Protein AF-M7STU0-F1 (afdb_monomer_lite)

pLDDT: mean 75.71, std 13.94, range [37.59, 94.44]

Foldseek 3Di:
DVVVVVVVVVVVVLCCVLVVLLLCLQPDDLVCSVVVVVVVVVVVVVCVVCVCVVQVVCVVPHNNCVNVVVVVVVVVVVVVVVVVDDRPDPDDDPDPVVCVPPVVVVLDPVVLVVLQVLLLVLLLVLLQCDLPVDDCPDPSSVVSPVSSVVSVVVSVVVQVVCAPSHLDHPVLPADPVCLSQVPPSVCNSSSVSVVVCCVVSVVVVLVSNLLSLLLNQLCVQLCVQANPADSVCDSVVDPVCLPVRDDDSSSVSSVVSNVVSVVSSVVVVVVVVVVVVVVVVVSDDDDSVVSVVVVVVVVVVVVVVVVCVVVVVVVVVVVPPPDPPDDDD

Sequence (329 aa):
MLTVGRAVAGLGSSGLMNGSLTIWTVSVPPARLPSLQGMLVSIGQLGVACGPLLGGALTQYTTWRWCFYLNLPVGAIVAGLLVLTRIPEGTEKAGCHALFSSETVRKLDLFGLAIFVPAAIMFFLALEFGGSRYEWGSAAVVALLCAAGAAFTAFLAWEHRKGDDAMIPFSLLRPFIAIQTLTPRLRIPSALAILIFTQYFGAALFVTVAQSIFNNSMRRTLLQYAPGLDAEEIITGGAASVRSLATGKQLDGVLAAYAVSVDRVMYLAAALGAASFCFGWGLGWTDIRKVHRQNALEVEEENKVLEQKPAMDDLASGSGSTSNVERVG

Secondary structure (DSSP, 8-state):
-HHHHHHHHHHHHHHHHHHHHHHHHHHS-TTTHHHHHHHHHHHHHHHHHHHHHHHHHHHHHS-TTHHHHTHHHHHHHHHHHHHHS----SSPPPPHHHHSSHHHHHHS-HHHHHHHHHHHHHHHHHHHHBTTTB-TTSHHHHHHHHHHHHHHHHHHHHHHHHGGGSSS-GGG-S-HHHHHHHS-TTTHHHHHHHHHHHHHHHHHHHHHHHHHHHHHHHHHHHHHHSTTS-HHHHHHHHHHHHHHH--THHHHHHHHHHHHHHHHHHHHHHHHHHHHHHHHHHT----HHHHHHHHHHHHHHHHHHHHHHHHHHHHHHHTTSSS------

Radius of gyration: 27.72 Å; chains: 1; bounding box: 81×47×94 Å

InterPro domains:
  IPR011701 Major facilitator superfamily [PF07690] (1-218)
  IPR036259 MFS transporter superfamily [G3DSA:1.20.1250.20] (1-279)
  IPR036259 MFS transporter superfamily [SSF103473] (1-292)

Structure (mmCIF, N/CA/C/O backbone):
data_AF-M7STU0-F1
#
_entry.id   AF-M7STU0-F1
#
loop_
_atom_site.group_PDB
_atom_site.id
_atom_site.type_symbol
_atom_site.label_atom_id
_atom_site.label_alt_id
_atom_site.label_comp_id
_atom_site.label_asym_id
_atom_site.label_entity_id
_atom_site.label_seq_id
_atom_site.pdbx_PDB_ins_code
_atom_site.Cartn_x
_atom_site.Cartn_y
_atom_site.Cartn_z
_atom_site.occupancy
_atom_site.B_iso_or_equiv
_atom_site.auth_seq_id
_atom_site.auth_comp_id
_atom_site.auth_asym_id
_atom_site.auth_atom_id
_atom_site.pdbx_PDB_model_num
ATOM 1 N N . MET A 1 1 ? 0.493 20.317 7.405 1.00 59.38 1 MET A N 1
ATOM 2 C CA . MET A 1 1 ? 1.935 20.099 7.123 1.00 59.38 1 MET A CA 1
ATOM 3 C C . MET A 1 1 ? 2.312 18.622 6.974 1.00 59.38 1 MET A C 1
ATOM 5 O O . MET A 1 1 ? 2.971 18.303 5.996 1.00 59.38 1 MET A O 1
ATOM 9 N N . LEU A 1 2 ? 1.877 17.715 7.862 1.00 74.25 2 LEU A N 1
ATOM 10 C CA . LEU A 1 2 ? 2.219 16.280 7.796 1.00 74.25 2 LEU A CA 1
ATOM 11 C C . LEU A 1 2 ? 1.863 15.617 6.447 1.00 74.25 2 LEU A C 1
ATOM 13 O O . LEU A 1 2 ? 2.682 14.902 5.883 1.00 74.25 2 LEU A O 1
ATOM 17 N N . THR A 1 3 ? 0.679 15.900 5.897 1.00 77.69 3 THR A N 1
ATOM 18 C CA . THR A 1 3 ? 0.202 15.317 4.628 1.00 77.69 3 THR A CA 1
ATOM 19 C C . THR A 1 3 ? 1.066 15.717 3.434 1.00 77.69 3 THR A C 1
ATOM 21 O O . THR A 1 3 ? 1.442 14.867 2.636 1.00 77.69 3 THR A O 1
ATOM 24 N N . VAL A 1 4 ? 1.450 16.995 3.355 1.00 79.12 4 VAL A N 1
ATOM 25 C CA . VAL A 1 4 ? 2.358 17.502 2.311 1.00 79.12 4 VAL A CA 1
ATOM 26 C C . VAL A 1 4 ? 3.727 16.834 2.437 1.00 79.12 4 VAL A C 1
ATOM 28 O O . VAL A 1 4 ? 4.274 16.366 1.445 1.00 79.12 4 VAL A O 1
ATOM 31 N N . GLY A 1 5 ? 4.244 16.696 3.662 1.00 79.12 5 GLY A N 1
ATOM 32 C CA . GLY A 1 5 ? 5.486 15.965 3.916 1.00 79.12 5 GLY A CA 1
ATOM 33 C C . GLY A 1 5 ? 5.422 14.498 3.474 1.00 79.12 5 GLY A C 1
ATOM 34 O O . GLY A 1 5 ? 6.372 14.007 2.871 1.00 79.12 5 GLY A O 1
ATOM 35 N N . ARG A 1 6 ? 4.295 13.806 3.699 1.00 77.75 6 ARG A N 1
ATOM 36 C CA . ARG A 1 6 ? 4.097 12.425 3.218 1.00 77.75 6 ARG A CA 1
ATOM 37 C C . ARG A 1 6 ? 3.997 12.340 1.699 1.00 77.75 6 ARG A C 1
ATOM 39 O O . ARG A 1 6 ? 4.527 11.391 1.133 1.00 77.75 6 ARG A O 1
ATOM 46 N N . ALA A 1 7 ? 3.375 13.322 1.050 1.00 79.50 7 ALA A N 1
ATOM 47 C CA . ALA A 1 7 ? 3.316 13.382 -0.407 1.00 79.50 7 ALA A CA 1
ATOM 48 C C . ALA A 1 7 ? 4.723 13.531 -1.013 1.00 79.50 7 ALA A C 1
ATOM 50 O O . ALA A 1 7 ? 5.095 12.769 -1.904 1.00 79.50 7 ALA A O 1
ATOM 51 N N . VAL A 1 8 ? 5.539 14.442 -0.471 1.00 82.81 8 VAL A N 1
ATOM 52 C CA . VAL A 1 8 ? 6.933 14.643 -0.908 1.00 82.81 8 VAL A CA 1
ATOM 53 C C . VAL A 1 8 ? 7.792 13.407 -0.628 1.00 82.81 8 VAL A C 1
ATOM 55 O O . VAL A 1 8 ? 8.538 12.967 -1.501 1.00 82.81 8 VAL A O 1
ATOM 58 N N . ALA A 1 9 ? 7.665 12.807 0.559 1.00 79.56 9 ALA A N 1
ATOM 59 C CA . ALA A 1 9 ? 8.396 11.590 0.909 1.00 79.56 9 ALA A CA 1
ATOM 60 C C . ALA A 1 9 ? 8.006 10.400 0.016 1.00 79.56 9 ALA A C 1
ATOM 62 O O . ALA A 1 9 ? 8.879 9.643 -0.403 1.00 79.56 9 ALA A O 1
ATOM 63 N N . GLY A 1 10 ? 6.718 10.255 -0.313 1.00 80.50 10 GLY A N 1
ATOM 64 C CA . GLY A 1 10 ? 6.225 9.227 -1.231 1.00 80.50 10 GLY A CA 1
ATOM 65 C C . GLY A 1 10 ? 6.783 9.398 -2.644 1.00 80.50 10 GLY A C 1
ATOM 66 O O . GLY A 1 10 ? 7.314 8.442 -3.211 1.00 80.50 10 GLY A O 1
ATOM 67 N N . LEU A 1 11 ? 6.757 10.627 -3.174 1.00 81.69 11 LEU A N 1
ATOM 68 C CA . LEU A 1 11 ? 7.379 10.961 -4.459 1.00 81.69 11 LEU A CA 1
ATOM 69 C C . LEU A 1 11 ? 8.875 10.613 -4.465 1.00 81.69 11 LEU A C 1
ATOM 71 O O . LEU A 1 11 ? 9.325 9.873 -5.341 1.00 81.69 11 LEU A O 1
ATOM 75 N N . GLY A 1 12 ? 9.630 11.060 -3.456 1.00 81.19 12 GLY A N 1
ATOM 76 C CA . GLY A 1 12 ? 11.062 10.767 -3.343 1.00 81.19 12 GLY A CA 1
ATOM 77 C C . GLY A 1 12 ? 11.369 9.270 -3.222 1.00 81.19 12 GLY A C 1
ATOM 78 O O . GLY A 1 12 ? 12.258 8.762 -3.905 1.00 81.19 12 GLY A O 1
ATOM 79 N N . SER A 1 13 ? 10.598 8.542 -2.411 1.00 80.00 13 SER A N 1
ATOM 80 C CA . SER A 1 13 ? 10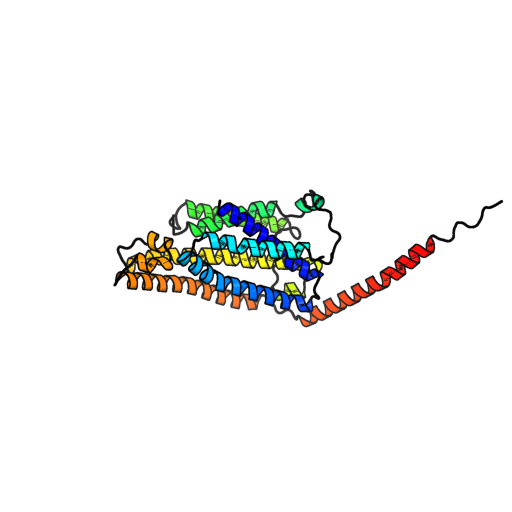.760 7.095 -2.225 1.00 80.00 13 SER A CA 1
ATOM 81 C C . SER A 1 13 ? 10.505 6.316 -3.520 1.00 80.00 13 SER A C 1
ATOM 83 O O . SER A 1 13 ? 11.290 5.430 -3.859 1.00 80.00 13 SER A O 1
ATOM 85 N N . SER A 1 14 ? 9.474 6.689 -4.287 1.00 78.88 14 SER A N 1
ATOM 86 C CA . SER A 1 14 ? 9.165 6.046 -5.571 1.00 78.88 14 SER A CA 1
ATOM 87 C C . SER A 1 14 ? 10.276 6.237 -6.615 1.00 78.88 14 SER A C 1
ATOM 89 O O . SER A 1 14 ? 10.613 5.296 -7.337 1.00 78.88 14 SER A O 1
ATOM 91 N N . GLY A 1 15 ? 10.892 7.425 -6.654 1.00 77.62 15 GLY A N 1
ATOM 92 C CA . GLY A 1 15 ? 12.003 7.734 -7.554 1.00 77.62 15 GLY A CA 1
ATOM 93 C C . GLY A 1 15 ? 13.283 6.987 -7.183 1.00 77.62 15 GLY A C 1
ATOM 94 O O . GLY A 1 15 ? 13.928 6.410 -8.055 1.00 77.62 15 GLY A O 1
ATOM 95 N N . LEU A 1 16 ? 13.621 6.929 -5.890 1.00 81.31 16 LEU A N 1
ATOM 96 C CA . LEU A 1 16 ? 14.795 6.191 -5.409 1.00 81.31 16 LEU A CA 1
ATOM 97 C C . LEU A 1 16 ? 14.677 4.687 -5.667 1.00 81.31 16 LEU A C 1
ATOM 99 O O . LEU A 1 16 ? 15.656 4.058 -6.057 1.00 81.31 16 LEU A O 1
ATOM 103 N N . MET A 1 17 ? 13.486 4.118 -5.477 1.00 76.81 17 MET A N 1
ATOM 104 C CA . MET A 1 17 ? 13.265 2.681 -5.626 1.00 76.81 17 MET A CA 1
ATOM 105 C C . MET A 1 17 ? 13.250 2.229 -7.092 1.00 76.81 17 MET A C 1
ATOM 107 O O . MET A 1 17 ? 13.847 1.209 -7.421 1.00 76.81 17 MET A O 1
ATOM 111 N N . ASN A 1 18 ? 12.635 2.998 -7.997 1.00 74.94 18 ASN A N 1
ATOM 112 C CA . ASN A 1 18 ? 12.709 2.699 -9.433 1.00 74.94 18 ASN A CA 1
ATOM 113 C C . ASN A 1 18 ? 14.091 3.035 -10.021 1.00 74.94 18 ASN A C 1
ATOM 115 O O . ASN A 1 18 ? 14.616 2.309 -10.870 1.00 74.94 18 ASN A O 1
ATOM 119 N N . GLY A 1 19 ? 14.706 4.123 -9.549 1.00 75.69 19 GLY A N 1
ATOM 120 C CA . GLY A 1 19 ? 16.042 4.540 -9.961 1.00 75.69 19 GLY A CA 1
ATOM 121 C C . GLY A 1 19 ? 17.113 3.522 -9.577 1.00 75.69 19 GLY A C 1
ATOM 122 O O . GLY A 1 19 ? 17.945 3.179 -10.414 1.00 75.69 19 GLY A O 1
ATOM 123 N N . SER A 1 20 ? 17.064 2.972 -8.358 1.00 77.56 20 SER A N 1
ATOM 124 C CA . SER A 1 20 ? 18.020 1.951 -7.909 1.00 77.56 20 SER A CA 1
ATOM 125 C C . SER A 1 20 ? 17.953 0.681 -8.759 1.00 77.56 20 SER A C 1
ATOM 127 O O . SER A 1 20 ? 18.993 0.159 -9.160 1.00 77.56 20 SER A O 1
ATOM 129 N N . LEU A 1 21 ? 16.748 0.234 -9.122 1.00 73.19 21 LEU A N 1
ATOM 130 C CA . LEU A 1 21 ? 16.560 -0.910 -10.017 1.00 73.19 21 LEU A CA 1
ATOM 131 C C . LEU A 1 21 ? 17.122 -0.646 -11.411 1.00 73.19 21 LEU A C 1
ATOM 133 O O . LEU A 1 21 ? 17.811 -1.501 -11.962 1.00 73.19 21 LEU A O 1
ATOM 137 N N . THR A 1 22 ? 16.887 0.547 -11.956 1.00 73.62 22 THR A N 1
ATOM 138 C CA . THR A 1 22 ? 17.438 0.937 -13.263 1.00 73.62 22 THR A CA 1
ATOM 139 C C . THR A 1 22 ? 18.967 0.905 -13.234 1.00 73.62 22 THR A C 1
ATOM 141 O O . THR A 1 22 ? 19.596 0.303 -14.105 1.00 73.62 22 THR A O 1
ATOM 144 N N . ILE A 1 23 ? 19.577 1.459 -12.183 1.00 75.88 23 ILE A N 1
ATOM 145 C CA . ILE A 1 23 ? 21.034 1.444 -11.995 1.00 75.88 23 ILE A CA 1
ATOM 146 C C . ILE A 1 23 ? 21.564 0.006 -11.942 1.00 75.88 23 ILE A C 1
ATOM 148 O O . ILE A 1 23 ? 22.576 -0.301 -12.575 1.00 75.88 23 ILE A O 1
ATOM 152 N N . TRP A 1 24 ? 20.877 -0.896 -11.240 1.00 73.88 24 TRP A N 1
ATOM 153 C CA . TRP A 1 24 ? 21.278 -2.301 -11.172 1.00 73.88 24 TRP A CA 1
ATOM 154 C C . TRP A 1 24 ? 21.198 -3.003 -12.515 1.00 73.88 24 TRP A C 1
ATOM 156 O O . TRP A 1 24 ? 22.146 -3.702 -12.862 1.00 73.88 24 TRP A O 1
ATOM 166 N N . THR A 1 25 ? 20.129 -2.787 -13.287 1.00 67.69 25 THR A N 1
ATOM 167 C CA . THR A 1 25 ? 19.971 -3.431 -14.603 1.00 67.69 25 THR A CA 1
ATOM 168 C C . THR A 1 25 ? 21.099 -3.094 -15.580 1.00 67.69 25 THR A C 1
ATOM 170 O O . THR A 1 25 ? 21.405 -3.907 -16.446 1.00 67.69 25 THR A O 1
ATOM 173 N N . VAL A 1 26 ? 21.742 -1.934 -15.410 1.00 72.06 26 VAL A N 1
ATOM 174 C CA . VAL A 1 26 ? 22.887 -1.495 -16.223 1.00 72.06 26 VAL A CA 1
ATOM 175 C C . VAL A 1 26 ? 24.226 -1.918 -15.606 1.00 72.06 26 VAL A C 1
ATOM 177 O O . VAL A 1 26 ? 25.169 -2.221 -16.330 1.00 72.06 26 VAL A O 1
ATOM 180 N N . SER A 1 27 ? 24.325 -1.962 -14.274 1.00 71.00 27 SER A N 1
ATOM 181 C CA . SER A 1 27 ? 25.604 -2.164 -13.570 1.00 71.00 27 SER A CA 1
ATOM 182 C C . SER A 1 27 ? 25.907 -3.624 -13.216 1.00 71.00 27 SER A C 1
ATOM 184 O O . SER A 1 27 ? 27.053 -3.954 -12.910 1.00 71.00 27 SER A O 1
ATOM 186 N N . VAL A 1 28 ? 24.900 -4.503 -13.187 1.00 72.00 28 VAL A N 1
ATOM 187 C CA . VAL A 1 28 ? 25.026 -5.878 -12.681 1.00 72.00 28 VAL A CA 1
ATOM 188 C C . VAL A 1 28 ? 24.629 -6.889 -13.763 1.00 72.00 28 VAL A C 1
ATOM 190 O O . VAL A 1 28 ? 23.586 -6.724 -14.395 1.00 72.00 28 VAL A O 1
ATOM 193 N N . PRO A 1 29 ? 25.397 -7.985 -13.952 1.00 68.25 29 PRO A N 1
ATOM 194 C CA . PRO A 1 29 ? 25.022 -9.056 -14.870 1.00 68.25 29 PRO A CA 1
ATOM 195 C C . PRO A 1 29 ? 23.622 -9.617 -14.561 1.00 68.25 29 PRO A C 1
ATOM 197 O O . PRO A 1 29 ? 23.315 -9.866 -13.388 1.00 68.25 29 PRO A O 1
ATOM 200 N N . PRO A 1 30 ? 22.794 -9.914 -15.581 1.00 62.97 30 PRO A N 1
ATOM 201 C CA . PRO A 1 30 ? 21.392 -10.297 -15.396 1.00 62.97 30 PRO A CA 1
ATOM 202 C C . PRO A 1 30 ? 21.194 -11.538 -14.515 1.00 62.97 30 PRO A C 1
ATOM 204 O O . PRO A 1 30 ? 20.206 -11.628 -13.795 1.00 62.97 30 PRO A O 1
ATOM 207 N N . ALA A 1 31 ? 22.172 -12.447 -14.470 1.00 69.38 31 ALA A N 1
ATOM 208 C CA . ALA A 1 31 ? 22.142 -13.623 -13.600 1.00 69.38 31 ALA A CA 1
ATOM 209 C C . ALA A 1 31 ? 22.163 -13.296 -12.090 1.00 69.38 31 ALA A C 1
ATOM 211 O O . ALA A 1 31 ? 21.730 -14.114 -11.281 1.00 69.38 31 ALA A O 1
ATOM 212 N N . ARG A 1 32 ? 22.670 -12.120 -11.686 1.00 72.56 32 ARG A N 1
ATOM 213 C CA . ARG A 1 32 ? 22.755 -11.702 -10.272 1.00 72.56 32 ARG A CA 1
ATOM 214 C C . ARG A 1 32 ? 21.656 -10.721 -9.857 1.00 72.56 32 ARG A C 1
ATOM 216 O O . ARG A 1 32 ? 21.459 -10.536 -8.656 1.00 72.56 32 ARG A O 1
ATOM 223 N N . LEU A 1 33 ? 20.918 -10.143 -10.812 1.00 71.19 33 LEU A N 1
ATOM 224 C CA . LEU A 1 33 ? 19.819 -9.208 -10.536 1.00 71.19 33 LEU A CA 1
ATOM 225 C C . LEU A 1 33 ? 18.748 -9.796 -9.598 1.00 71.19 33 LEU A C 1
ATOM 227 O O . LEU A 1 33 ? 18.410 -9.118 -8.626 1.00 71.19 33 LEU A O 1
ATOM 231 N N . PRO A 1 34 ? 18.271 -11.047 -9.780 1.00 71.12 34 PRO A N 1
ATOM 232 C CA . PRO A 1 34 ? 17.257 -11.614 -8.889 1.00 71.12 34 PRO A CA 1
ATOM 233 C C . PRO A 1 34 ? 17.759 -11.788 -7.450 1.00 71.12 34 PRO A C 1
ATOM 235 O O . PRO A 1 34 ? 17.005 -11.588 -6.502 1.00 71.12 34 PRO A O 1
ATOM 238 N N . SER A 1 35 ? 19.045 -12.115 -7.274 1.00 75.62 35 SER A N 1
ATOM 239 C CA . SER A 1 35 ? 19.659 -12.290 -5.951 1.00 75.62 35 SER A CA 1
ATOM 240 C C . SER A 1 35 ? 19.775 -10.960 -5.198 1.00 75.62 35 SER A C 1
ATOM 242 O O . SER A 1 35 ? 19.361 -10.861 -4.042 1.00 75.62 35 SER A O 1
ATOM 244 N N . LEU A 1 36 ? 20.246 -9.902 -5.870 1.00 76.19 36 LEU A N 1
ATOM 245 C CA . LEU A 1 36 ? 20.320 -8.560 -5.278 1.00 76.19 36 LEU A CA 1
ATOM 246 C C . LEU A 1 36 ? 18.934 -7.993 -4.965 1.00 76.19 36 LEU A C 1
ATOM 248 O O . LEU A 1 36 ? 18.727 -7.412 -3.899 1.00 76.19 36 LEU A O 1
ATOM 252 N N . GLN A 1 37 ? 17.967 -8.208 -5.857 1.00 75.19 37 GLN A N 1
ATOM 253 C CA . GLN A 1 37 ? 16.584 -7.816 -5.616 1.00 75.19 37 GLN A CA 1
ATOM 254 C C . GLN A 1 37 ? 15.985 -8.574 -4.422 1.00 75.19 37 GLN A C 1
ATOM 256 O O . GLN A 1 37 ? 15.361 -7.953 -3.564 1.00 75.19 37 GLN A O 1
ATOM 261 N N . GLY A 1 38 ? 16.219 -9.885 -4.314 1.00 77.44 38 GLY A N 1
ATOM 262 C CA . GLY A 1 38 ? 15.777 -10.689 -3.171 1.00 77.44 38 GLY A CA 1
ATOM 263 C C . GLY A 1 38 ? 16.378 -10.215 -1.844 1.00 77.44 38 GLY A C 1
ATOM 264 O O . GLY A 1 38 ? 15.665 -10.096 -0.844 1.00 77.44 38 GLY A O 1
ATOM 265 N N . MET A 1 39 ? 17.666 -9.865 -1.840 1.00 82.88 39 MET A N 1
ATOM 266 C CA . MET A 1 39 ? 18.341 -9.305 -0.666 1.00 82.88 39 MET A CA 1
ATOM 267 C C . MET A 1 39 ? 17.739 -7.954 -0.251 1.00 82.88 39 MET A C 1
ATOM 269 O O . MET A 1 39 ? 17.460 -7.744 0.929 1.00 82.88 39 MET A O 1
ATOM 273 N N . LEU A 1 40 ? 17.474 -7.062 -1.208 1.00 78.88 40 LEU A N 1
ATOM 274 C CA . LEU A 1 40 ? 16.850 -5.763 -0.939 1.00 78.88 40 LEU A CA 1
ATOM 275 C C . LEU A 1 40 ? 15.450 -5.907 -0.352 1.00 78.88 40 LEU A C 1
ATOM 277 O O . LEU A 1 40 ? 15.141 -5.274 0.656 1.00 78.88 40 LEU A O 1
ATOM 281 N N . VAL A 1 41 ? 14.617 -6.750 -0.968 1.00 81.56 41 VAL A N 1
ATOM 282 C CA . VAL A 1 41 ? 13.262 -7.015 -0.477 1.00 81.56 41 VAL A CA 1
ATOM 283 C C . VAL A 1 41 ? 13.330 -7.572 0.943 1.00 81.56 41 VAL A C 1
ATOM 285 O O . VAL A 1 41 ? 12.600 -7.102 1.807 1.00 81.56 41 VAL A O 1
ATOM 288 N N . SER A 1 42 ? 14.261 -8.485 1.232 1.00 84.50 42 SER A N 1
ATOM 289 C CA . SER A 1 42 ? 14.433 -9.055 2.576 1.00 84.50 42 SER A CA 1
ATOM 290 C C . SER A 1 42 ? 14.778 -7.993 3.627 1.00 84.50 42 SER A C 1
ATOM 292 O O . SER A 1 42 ? 14.157 -7.950 4.690 1.00 84.50 42 SER A O 1
ATOM 294 N N . ILE A 1 43 ? 15.718 -7.092 3.321 1.00 86.38 43 ILE A N 1
ATOM 295 C CA . ILE A 1 43 ? 16.074 -5.968 4.205 1.00 86.38 43 ILE A CA 1
ATOM 296 C C . ILE A 1 43 ? 14.877 -5.023 4.383 1.00 86.38 43 ILE A C 1
ATOM 298 O O . ILE A 1 43 ? 14.584 -4.595 5.500 1.00 86.38 43 ILE A O 1
ATOM 302 N N . GLY A 1 44 ? 14.147 -4.736 3.302 1.00 83.44 44 GLY A N 1
ATOM 303 C CA . GLY A 1 44 ? 12.931 -3.926 3.344 1.00 83.44 44 GLY A CA 1
ATOM 304 C C . GLY A 1 44 ? 11.860 -4.523 4.261 1.00 83.44 44 GLY A C 1
ATOM 305 O O . GLY A 1 44 ? 11.297 -3.811 5.093 1.00 83.44 44 GLY A O 1
ATOM 306 N N . GLN A 1 45 ? 11.634 -5.837 4.185 1.00 84.12 45 GLN A N 1
ATOM 307 C CA . GLN A 1 45 ? 10.657 -6.537 5.025 1.00 84.12 45 GLN A CA 1
ATOM 308 C C . GLN A 1 45 ? 11.062 -6.567 6.504 1.00 84.12 45 GLN A C 1
ATOM 310 O O . GLN A 1 45 ? 10.196 -6.430 7.369 1.00 84.12 45 GLN A O 1
ATOM 315 N N . LEU A 1 46 ? 12.361 -6.666 6.814 1.00 87.00 46 LEU A N 1
ATOM 316 C CA . LEU A 1 46 ? 12.850 -6.475 8.185 1.00 87.00 46 LEU A CA 1
ATOM 317 C C . LEU A 1 46 ? 12.535 -5.064 8.692 1.00 87.00 46 LEU A C 1
ATOM 319 O O . LEU A 1 46 ? 12.087 -4.904 9.824 1.00 87.00 46 LEU A O 1
ATOM 323 N N . GLY A 1 47 ? 12.694 -4.047 7.841 1.00 84.56 47 GLY A N 1
ATOM 324 C CA . GLY A 1 47 ? 12.288 -2.676 8.154 1.00 84.56 47 GLY A CA 1
ATOM 325 C C . GLY A 1 47 ? 10.794 -2.559 8.474 1.00 84.56 47 GLY A C 1
ATOM 326 O O . GLY A 1 47 ? 10.429 -1.920 9.460 1.00 84.56 47 GLY A O 1
ATOM 327 N N . VAL A 1 48 ? 9.931 -3.223 7.696 1.00 85.06 48 VAL A N 1
ATOM 328 C CA . VAL A 1 48 ? 8.477 -3.266 7.945 1.00 85.06 48 VAL A CA 1
ATOM 329 C C . VAL A 1 48 ? 8.151 -3.945 9.280 1.00 85.06 48 VAL A C 1
ATOM 331 O O . VAL A 1 48 ? 7.286 -3.457 10.003 1.00 85.06 48 VAL A O 1
ATOM 334 N N . ALA A 1 49 ? 8.855 -5.019 9.646 1.00 85.62 49 ALA A N 1
ATOM 335 C CA . ALA A 1 49 ? 8.659 -5.707 10.925 1.00 85.62 49 ALA A CA 1
ATOM 336 C C . ALA A 1 49 ? 9.158 -4.881 12.128 1.00 85.62 49 ALA A C 1
ATOM 338 O O . ALA A 1 49 ? 8.488 -4.803 13.158 1.00 85.62 49 ALA A O 1
ATOM 339 N N . CYS A 1 50 ? 10.314 -4.227 11.995 1.00 86.81 50 CYS A N 1
ATOM 340 C CA . CYS A 1 50 ? 10.908 -3.402 13.051 1.00 86.81 50 CYS A CA 1
ATOM 341 C C . CYS A 1 50 ? 10.219 -2.036 13.210 1.00 86.8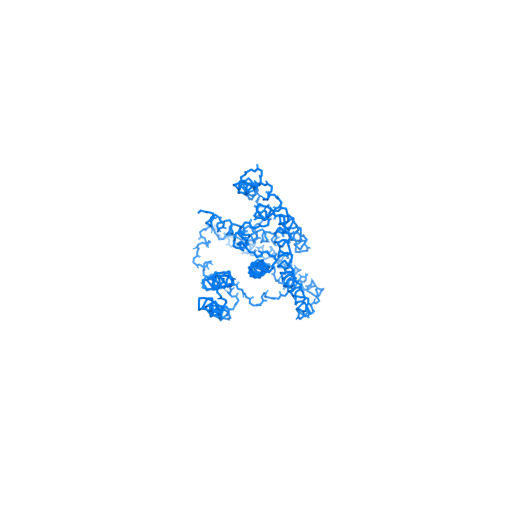1 50 CYS A C 1
ATOM 343 O O . CYS A 1 50 ? 10.276 -1.440 14.287 1.00 86.81 50 CYS A O 1
ATOM 345 N N . GLY A 1 51 ? 9.567 -1.532 12.158 1.00 84.75 51 GLY A N 1
ATOM 346 C CA . GLY A 1 51 ? 8.950 -0.206 12.114 1.00 84.75 51 GLY A CA 1
ATOM 347 C C . GLY A 1 51 ? 7.935 0.050 13.236 1.00 84.75 51 GLY A C 1
ATOM 348 O O . GLY A 1 51 ? 8.103 1.026 13.968 1.00 84.75 51 GLY A O 1
ATOM 349 N N . PRO A 1 52 ? 6.917 -0.811 13.432 1.00 85.38 52 PRO A N 1
ATOM 350 C CA . PRO A 1 52 ? 5.950 -0.664 14.520 1.00 85.38 52 PRO A CA 1
ATOM 351 C C . PRO A 1 52 ? 6.578 -0.742 15.915 1.00 85.38 52 PRO A C 1
ATOM 353 O O . PRO A 1 52 ? 6.150 -0.017 16.809 1.00 85.38 52 PRO A O 1
ATOM 356 N N . LEU A 1 53 ? 7.611 -1.571 16.101 1.00 85.50 53 LEU A N 1
ATOM 357 C CA . LEU A 1 53 ? 8.303 -1.718 17.387 1.00 85.50 53 LEU A CA 1
ATOM 358 C C . LEU A 1 53 ? 9.077 -0.446 17.752 1.00 85.50 53 LEU A C 1
ATOM 360 O O . LEU A 1 53 ? 8.913 0.089 18.849 1.00 85.50 53 LEU A O 1
ATOM 364 N N . LEU A 1 54 ? 9.873 0.073 16.812 1.00 85.56 54 LEU A N 1
ATOM 365 C CA . LEU A 1 54 ? 10.613 1.324 16.994 1.00 85.56 54 LEU A CA 1
ATOM 366 C C . LEU A 1 54 ? 9.666 2.522 17.120 1.00 85.56 54 LEU A C 1
ATOM 368 O O . LEU A 1 54 ? 9.862 3.368 17.989 1.00 85.56 54 LEU A O 1
ATOM 372 N N . GLY A 1 55 ? 8.615 2.578 16.298 1.00 83.12 55 GLY A N 1
ATOM 373 C CA . GLY A 1 55 ? 7.591 3.620 16.373 1.00 83.12 55 GLY A CA 1
ATOM 374 C C . GLY A 1 55 ? 6.873 3.621 17.722 1.00 83.12 55 GLY A C 1
ATOM 375 O O . GLY A 1 55 ? 6.781 4.667 18.362 1.00 83.12 55 GLY A O 1
ATOM 376 N N . GLY A 1 56 ? 6.447 2.445 18.193 1.00 81.38 56 GLY A N 1
ATOM 377 C CA . GLY A 1 56 ? 5.815 2.262 19.499 1.00 81.38 56 GLY A CA 1
ATOM 378 C C . GLY A 1 56 ? 6.711 2.740 20.639 1.00 81.38 56 GLY A C 1
ATOM 379 O O . GLY A 1 56 ? 6.307 3.619 21.402 1.00 81.38 56 GLY A O 1
ATOM 380 N N . ALA A 1 57 ? 7.959 2.266 20.686 1.00 85.12 57 ALA A N 1
ATOM 381 C CA . ALA A 1 57 ? 8.927 2.678 21.701 1.00 85.12 57 ALA A CA 1
ATOM 382 C C . ALA A 1 57 ? 9.181 4.199 21.687 1.00 85.12 57 ALA A C 1
ATOM 384 O O . ALA A 1 57 ? 9.123 4.852 22.729 1.00 85.12 57 ALA A O 1
ATOM 385 N N . LEU A 1 58 ? 9.390 4.801 20.511 1.00 85.69 58 LEU A N 1
ATOM 386 C CA . LEU A 1 58 ? 9.632 6.246 20.394 1.00 85.69 58 LEU A CA 1
ATOM 387 C C . LEU A 1 58 ? 8.420 7.087 20.819 1.00 85.69 58 LEU A C 1
ATOM 389 O O . LEU A 1 58 ? 8.592 8.160 21.402 1.00 85.69 58 LEU A O 1
ATOM 393 N N . THR A 1 59 ? 7.201 6.616 20.542 1.00 81.62 59 THR A N 1
ATOM 394 C CA . THR A 1 59 ? 5.972 7.307 20.967 1.00 81.62 59 THR A CA 1
ATOM 395 C C . THR A 1 59 ? 5.684 7.168 22.458 1.00 81.62 59 THR A C 1
ATOM 397 O O . THR A 1 59 ? 5.135 8.100 23.036 1.00 81.62 59 THR A O 1
ATOM 400 N N . GLN A 1 60 ? 6.081 6.057 23.084 1.00 79.38 60 GLN A N 1
ATOM 401 C CA . GLN A 1 60 ? 5.869 5.818 24.513 1.00 79.38 60 GLN A CA 1
ATOM 402 C C . GLN A 1 60 ? 6.898 6.533 25.397 1.00 79.38 60 GLN A C 1
ATOM 404 O O . GLN A 1 60 ? 6.529 7.061 26.442 1.00 79.38 60 GLN A O 1
ATOM 409 N N . TYR A 1 61 ? 8.173 6.566 24.990 1.00 82.31 61 TYR A N 1
ATOM 410 C CA . TYR A 1 61 ? 9.263 7.079 25.832 1.00 82.31 61 TYR A CA 1
ATOM 411 C C . TYR A 1 61 ? 9.766 8.474 25.448 1.00 82.31 61 TYR A C 1
ATOM 413 O O . TYR A 1 61 ? 10.518 9.080 26.210 1.00 82.31 61 TYR A O 1
ATOM 421 N N . THR A 1 62 ? 9.430 8.994 24.264 1.00 84.19 62 THR A N 1
ATOM 422 C CA . THR A 1 62 ? 9.970 10.282 23.797 1.00 84.19 62 THR A CA 1
ATOM 423 C C . THR A 1 62 ? 8.886 11.169 23.187 1.00 84.19 62 THR A C 1
ATOM 425 O O . THR A 1 62 ? 8.041 11.719 23.886 1.00 84.19 62 THR A O 1
ATOM 428 N N . THR A 1 63 ? 8.926 11.404 21.879 1.00 84.31 63 THR A N 1
ATOM 429 C CA . THR A 1 63 ? 7.965 12.232 21.154 1.00 84.31 63 THR A CA 1
ATOM 430 C C . THR A 1 63 ? 7.851 11.665 19.753 1.00 84.31 63 THR A C 1
ATOM 432 O O . THR A 1 63 ? 8.856 11.317 19.131 1.00 84.31 63 THR A O 1
ATOM 435 N N . TRP A 1 64 ? 6.639 11.668 19.205 1.00 80.12 64 TRP A N 1
ATOM 436 C CA . TRP A 1 64 ? 6.341 11.199 17.849 1.00 80.12 64 TRP A CA 1
ATOM 437 C C . TRP A 1 64 ? 7.221 11.831 16.747 1.00 80.12 64 TRP A C 1
ATOM 439 O O . TRP A 1 64 ? 7.419 11.235 15.692 1.00 80.12 64 TRP A O 1
ATOM 449 N N . ARG A 1 65 ? 7.801 13.019 16.983 1.00 83.69 65 ARG A N 1
ATOM 450 C CA . ARG A 1 65 ? 8.668 13.738 16.028 1.00 83.69 65 ARG A CA 1
ATOM 451 C C . ARG A 1 65 ? 9.961 12.991 15.694 1.00 83.69 65 ARG A C 1
ATOM 453 O O . ARG A 1 65 ? 10.457 13.121 14.577 1.00 83.69 65 ARG A O 1
ATOM 460 N N . TRP A 1 66 ? 10.483 12.182 16.616 1.00 84.75 66 TRP A N 1
ATOM 461 C CA . TRP A 1 66 ? 11.703 11.399 16.388 1.00 84.75 66 TRP A CA 1
ATOM 462 C C . TRP A 1 66 ? 11.549 10.349 15.286 1.00 84.75 66 TRP A C 1
ATOM 464 O O . TRP A 1 66 ? 12.531 10.032 14.618 1.00 84.75 66 TRP A O 1
ATOM 474 N N . CYS A 1 67 ? 10.316 9.917 14.998 1.00 80.06 67 CYS A N 1
ATOM 475 C CA . CYS A 1 67 ? 10.022 9.075 13.837 1.00 80.06 67 CYS A CA 1
ATOM 476 C C . CYS A 1 67 ? 10.388 9.768 12.509 1.00 80.06 67 CYS A C 1
ATOM 478 O O . CYS A 1 67 ? 10.709 9.099 11.532 1.00 80.06 67 CYS A O 1
ATOM 480 N N . PHE A 1 68 ? 10.362 11.105 12.462 1.00 80.81 68 PHE A N 1
ATOM 481 C CA . PHE A 1 68 ? 10.770 11.883 11.290 1.00 80.81 68 PHE A CA 1
ATOM 482 C C . PHE A 1 68 ? 12.255 12.229 11.316 1.00 80.81 68 PHE A C 1
ATOM 484 O O . PHE A 1 68 ? 12.919 12.136 10.284 1.00 80.81 68 PHE A O 1
ATOM 491 N N . TYR A 1 69 ? 12.787 12.593 12.484 1.00 84.62 69 TYR A N 1
ATOM 492 C CA . TYR A 1 69 ? 14.197 12.960 12.606 1.00 84.62 69 TYR A CA 1
ATOM 493 C C . TYR A 1 69 ? 15.143 11.803 12.309 1.00 84.62 69 TYR A C 1
ATOM 495 O O . TYR A 1 69 ? 16.201 12.052 11.750 1.00 84.62 69 TYR A O 1
ATOM 503 N N . LEU A 1 70 ? 14.747 10.557 12.579 1.00 84.31 70 LEU A N 1
ATOM 504 C CA . LEU A 1 70 ? 15.552 9.380 12.249 1.00 84.31 70 LEU A CA 1
ATOM 505 C C . LEU A 1 70 ? 15.751 9.191 10.732 1.00 84.31 70 LEU A C 1
ATOM 507 O O . LEU A 1 70 ? 16.791 8.697 10.307 1.00 84.31 70 LEU A O 1
ATOM 511 N N . ASN A 1 71 ? 14.804 9.649 9.905 1.00 83.62 71 ASN A N 1
ATOM 512 C CA . ASN A 1 71 ? 14.902 9.533 8.446 1.00 83.62 71 ASN A CA 1
ATOM 513 C C . ASN A 1 71 ? 15.878 10.544 7.821 1.00 83.62 71 ASN A C 1
ATOM 515 O O . ASN A 1 71 ? 16.464 10.259 6.780 1.00 83.62 71 ASN A O 1
ATOM 519 N N . LEU A 1 72 ? 16.070 11.716 8.436 1.00 86.50 72 LEU A N 1
ATOM 520 C CA . LEU A 1 72 ? 16.939 12.778 7.910 1.00 86.50 72 LEU A CA 1
ATOM 521 C C . LEU A 1 72 ? 18.425 12.384 7.795 1.00 86.50 72 LEU A C 1
ATOM 523 O O . LEU A 1 72 ? 18.975 12.561 6.709 1.00 86.50 72 LEU A O 1
ATOM 527 N N . PRO A 1 73 ? 19.098 11.846 8.834 1.00 87.62 73 PRO A N 1
ATOM 528 C CA . PRO A 1 73 ? 20.504 11.467 8.734 1.00 87.62 73 PRO A CA 1
ATOM 529 C C . PRO A 1 73 ? 20.701 10.298 7.768 1.00 87.62 73 PRO A C 1
ATOM 531 O O . PRO A 1 73 ? 21.639 10.313 6.979 1.00 87.62 73 PRO A O 1
ATOM 534 N N . VAL A 1 74 ? 19.784 9.325 7.761 1.00 84.75 74 VAL A N 1
ATOM 535 C CA . VAL A 1 74 ? 19.821 8.206 6.808 1.00 84.75 74 VAL A CA 1
ATOM 536 C C . VAL A 1 74 ? 19.686 8.724 5.374 1.00 84.75 74 VAL A C 1
ATOM 538 O O . VAL A 1 74 ? 20.487 8.366 4.513 1.00 84.75 74 VAL A O 1
ATOM 541 N N . GLY A 1 75 ? 18.731 9.625 5.125 1.00 83.19 75 GLY A N 1
ATOM 542 C CA . GLY A 1 75 ? 18.556 10.267 3.823 1.00 83.19 75 GLY A CA 1
ATOM 543 C C . GLY A 1 75 ? 19.778 11.080 3.391 1.00 83.19 75 GLY A C 1
ATOM 544 O O . GLY A 1 75 ? 20.183 10.997 2.234 1.00 83.19 75 GLY A O 1
ATOM 545 N N . ALA A 1 76 ? 20.408 11.808 4.317 1.00 86.25 76 ALA A N 1
ATOM 546 C CA . ALA A 1 76 ? 21.624 12.572 4.048 1.00 86.25 76 ALA A CA 1
ATOM 547 C C . ALA A 1 76 ? 22.817 11.668 3.695 1.00 86.25 76 ALA A C 1
ATOM 549 O O . ALA A 1 76 ? 23.554 11.978 2.761 1.00 86.25 76 ALA A O 1
ATOM 550 N N . ILE A 1 77 ? 22.980 10.531 4.382 1.00 87.25 77 ILE A N 1
ATOM 551 C CA . ILE A 1 77 ? 24.021 9.539 4.068 1.00 87.25 77 ILE A CA 1
ATOM 552 C C . ILE A 1 77 ? 23.799 8.957 2.670 1.00 87.25 77 ILE A C 1
ATOM 554 O O . ILE A 1 77 ? 24.732 8.919 1.872 1.00 87.25 77 ILE A O 1
ATOM 558 N N . VAL A 1 78 ? 22.569 8.546 2.342 1.00 83.50 78 VAL A N 1
ATOM 559 C CA . VAL A 1 78 ? 22.241 8.002 1.012 1.00 83.50 78 VAL A CA 1
ATOM 560 C C . VAL A 1 78 ? 22.479 9.044 -0.082 1.00 83.50 78 VAL A C 1
ATOM 562 O O . VAL A 1 78 ? 23.085 8.727 -1.104 1.00 83.50 78 VAL A O 1
ATOM 565 N N . ALA A 1 79 ? 22.061 10.293 0.140 1.00 83.19 79 ALA A N 1
ATOM 566 C CA . ALA A 1 79 ? 22.320 11.389 -0.789 1.00 83.19 79 ALA A CA 1
ATOM 567 C C . ALA A 1 79 ? 23.828 11.630 -0.975 1.00 83.19 79 ALA A C 1
ATOM 569 O O . ALA A 1 79 ? 24.289 11.758 -2.107 1.00 83.19 79 ALA A O 1
ATOM 570 N N . GLY A 1 80 ? 24.604 11.622 0.113 1.00 84.25 80 GLY A N 1
ATOM 571 C CA . GLY A 1 80 ? 26.060 11.751 0.068 1.00 84.25 80 GLY A CA 1
ATOM 572 C C . GLY A 1 80 ? 26.728 10.618 -0.713 1.00 84.25 80 GLY A C 1
ATOM 573 O O . GLY A 1 80 ? 27.560 10.877 -1.579 1.00 84.25 80 GLY A O 1
ATOM 574 N N . LEU A 1 81 ? 26.321 9.369 -0.478 1.00 82.81 81 LEU A N 1
ATOM 575 C CA . LEU A 1 81 ? 26.832 8.214 -1.219 1.00 82.81 81 LEU A CA 1
ATOM 576 C C . LEU A 1 81 ? 26.503 8.308 -2.713 1.00 82.81 81 LEU A C 1
ATOM 578 O O . LEU A 1 81 ? 27.380 8.068 -3.537 1.00 82.81 81 LEU A O 1
ATOM 582 N N . LEU A 1 82 ? 25.287 8.714 -3.084 1.00 79.19 82 LEU A N 1
ATOM 583 C CA . LEU A 1 82 ? 24.918 8.895 -4.493 1.00 79.19 82 LEU A CA 1
ATOM 584 C C . LEU A 1 82 ? 25.739 9.989 -5.189 1.00 79.19 82 LEU A C 1
ATOM 586 O O . LEU A 1 82 ? 26.063 9.836 -6.361 1.00 79.19 82 LEU A O 1
ATOM 590 N N . VAL A 1 83 ? 26.098 11.065 -4.483 1.00 80.62 83 VAL A N 1
ATOM 591 C CA . VAL A 1 83 ? 26.952 12.133 -5.032 1.00 80.62 83 VAL A CA 1
ATOM 592 C C . VAL A 1 83 ? 28.399 11.663 -5.212 1.00 80.62 83 VAL A C 1
ATOM 594 O O . VAL A 1 83 ? 29.053 12.040 -6.183 1.00 80.62 83 VAL A O 1
ATOM 597 N N . LEU A 1 84 ? 28.904 10.834 -4.296 1.00 79.44 84 LEU A N 1
ATOM 598 C CA . LEU A 1 84 ? 30.283 10.337 -4.326 1.00 79.44 84 LEU A CA 1
ATOM 599 C C . LEU A 1 84 ? 30.489 9.175 -5.310 1.00 79.44 84 LEU A C 1
ATOM 601 O O . LEU A 1 84 ? 31.604 8.967 -5.790 1.00 79.44 84 LEU A O 1
ATOM 605 N N . THR A 1 85 ? 29.438 8.416 -5.622 1.00 75.25 85 THR A N 1
ATOM 606 C CA . THR A 1 85 ? 29.538 7.232 -6.485 1.00 75.25 85 THR A CA 1
ATOM 607 C C . THR A 1 85 ? 29.252 7.609 -7.937 1.00 75.25 85 THR A C 1
ATOM 609 O O . THR A 1 85 ? 28.131 7.980 -8.278 1.00 75.25 85 THR A O 1
ATOM 612 N N . ARG A 1 86 ? 30.240 7.475 -8.832 1.00 65.44 86 ARG A N 1
ATOM 613 C CA . ARG A 1 86 ? 29.989 7.601 -10.277 1.00 65.44 86 ARG A CA 1
ATOM 614 C C . ARG A 1 86 ? 29.247 6.363 -10.775 1.00 65.44 86 ARG A C 1
ATOM 616 O O . ARG A 1 86 ? 29.805 5.270 -10.802 1.00 65.44 86 ARG A O 1
ATOM 623 N N . ILE A 1 87 ? 27.985 6.543 -11.148 1.00 65.75 87 ILE A N 1
ATOM 624 C CA . ILE A 1 87 ? 27.138 5.489 -11.710 1.00 65.75 87 ILE A CA 1
ATOM 625 C C . ILE A 1 87 ? 27.552 5.261 -13.175 1.00 65.75 87 ILE A C 1
ATOM 627 O O . ILE A 1 87 ? 27.572 6.238 -13.923 1.00 65.75 87 ILE A O 1
ATOM 631 N N . PRO A 1 88 ? 27.864 4.020 -13.600 1.00 56.06 88 PRO A N 1
ATOM 632 C CA . PRO A 1 88 ? 28.144 3.700 -14.998 1.00 56.06 88 PRO A CA 1
ATOM 633 C C . PRO A 1 88 ? 26.963 4.100 -15.888 1.00 56.06 88 PRO A C 1
ATOM 635 O O . PRO A 1 88 ? 25.826 3.675 -15.673 1.00 56.06 88 PRO A O 1
ATOM 638 N N . GLU A 1 89 ? 27.224 4.961 -16.862 1.00 56.25 89 GLU A N 1
ATOM 639 C CA . GLU A 1 89 ? 26.199 5.547 -17.719 1.00 56.25 89 GLU A CA 1
ATOM 640 C C . GLU A 1 89 ? 25.904 4.591 -18.882 1.00 56.25 89 GLU A C 1
ATOM 642 O O . GLU A 1 89 ? 26.721 4.420 -19.778 1.00 56.25 89 GLU A O 1
ATOM 647 N N . GLY A 1 90 ? 24.743 3.930 -18.857 1.00 50.75 90 GLY A N 1
ATOM 648 C CA . GLY A 1 90 ? 24.323 3.009 -19.927 1.00 50.75 90 GLY A CA 1
ATOM 649 C C . GLY A 1 90 ? 23.747 3.695 -21.173 1.00 50.75 90 GLY A C 1
ATOM 650 O O . GLY A 1 90 ? 23.581 3.049 -22.200 1.00 50.75 90 GLY A O 1
ATOM 651 N N . THR A 1 91 ? 23.434 4.990 -21.091 1.00 51.34 91 THR A N 1
ATOM 652 C CA . THR A 1 91 ? 22.872 5.813 -22.176 1.00 51.34 91 THR A CA 1
ATOM 653 C C . THR A 1 91 ? 23.216 7.282 -21.928 1.00 51.34 91 THR A C 1
ATOM 655 O O . THR A 1 91 ? 23.083 7.738 -20.789 1.00 51.34 91 THR A O 1
ATOM 658 N N . GLU A 1 92 ? 23.594 8.031 -22.972 1.00 46.81 92 GLU A N 1
ATOM 659 C CA . GLU A 1 92 ? 23.776 9.490 -22.908 1.00 46.81 92 GLU A CA 1
ATOM 660 C C . GLU A 1 92 ? 22.519 10.157 -22.329 1.00 46.81 92 GLU A C 1
ATOM 662 O O . GLU A 1 92 ? 21.415 10.027 -22.866 1.00 46.81 92 GLU A O 1
ATOM 667 N N . LYS A 1 93 ? 22.664 10.880 -21.213 1.00 54.94 93 LYS A N 1
ATOM 668 C CA . LYS A 1 93 ? 21.569 11.698 -20.689 1.00 54.94 93 LYS A CA 1
ATOM 669 C C . LYS A 1 93 ? 21.401 12.914 -21.588 1.00 54.94 93 LYS A C 1
ATOM 671 O O . LYS A 1 93 ? 22.269 13.783 -21.623 1.00 54.94 93 LYS A O 1
ATOM 676 N N . ALA A 1 94 ? 20.230 13.059 -22.198 1.00 51.91 94 ALA A N 1
ATOM 677 C CA . ALA A 1 94 ? 19.768 14.390 -22.556 1.00 51.91 94 ALA A CA 1
ATOM 678 C C . ALA A 1 94 ? 19.718 15.217 -21.249 1.00 51.91 94 ALA A C 1
ATOM 680 O O . ALA A 1 94 ? 19.212 14.730 -20.236 1.00 51.91 94 ALA A O 1
ATOM 681 N N . GLY A 1 95 ? 20.339 16.403 -21.228 1.00 48.56 95 GLY A N 1
ATOM 682 C CA . GLY A 1 95 ? 20.623 17.156 -19.994 1.00 48.56 95 GLY A CA 1
ATOM 683 C C . GLY A 1 95 ? 19.395 17.443 -19.113 1.00 48.56 95 GLY A C 1
ATOM 684 O O . GLY A 1 95 ? 18.259 17.213 -19.508 1.00 48.56 95 GLY A O 1
ATOM 685 N N . CYS A 1 96 ? 19.590 18.010 -17.917 1.00 49.28 96 CYS A N 1
ATOM 686 C CA . CYS A 1 96 ? 18.497 18.299 -16.964 1.00 49.28 96 CYS A CA 1
ATOM 687 C C . CYS A 1 96 ? 17.320 19.096 -17.589 1.00 49.28 96 CYS A C 1
ATOM 689 O O . CYS A 1 96 ? 16.165 18.925 -17.210 1.00 49.28 96 CYS A O 1
ATOM 691 N N . HIS A 1 97 ? 17.595 19.904 -18.620 1.00 52.06 97 HIS A N 1
ATOM 692 C CA . HIS A 1 97 ? 16.588 20.621 -19.409 1.00 52.06 97 HIS A CA 1
ATOM 693 C C . HIS A 1 97 ? 15.751 19.728 -20.343 1.00 52.06 97 HIS A C 1
ATOM 695 O O . HIS A 1 97 ? 14.597 20.044 -20.618 1.00 52.06 97 HIS A O 1
ATOM 701 N N . ALA A 1 98 ? 16.283 18.593 -20.797 1.00 53.31 98 ALA A N 1
ATOM 702 C CA . ALA A 1 98 ? 15.571 17.624 -21.626 1.00 53.31 98 ALA A CA 1
ATOM 703 C C . ALA A 1 98 ? 14.560 16.769 -20.838 1.00 53.31 98 ALA A C 1
ATOM 705 O O . ALA A 1 98 ? 13.637 16.200 -21.421 1.00 53.31 98 ALA A O 1
ATOM 706 N N . LEU A 1 99 ? 14.679 16.733 -19.507 1.00 55.69 99 LEU A N 1
ATOM 707 C CA . LEU A 1 99 ? 13.696 16.134 -18.595 1.00 55.69 99 LEU A CA 1
ATOM 708 C C . LEU A 1 99 ? 12.363 16.905 -18.607 1.00 55.69 99 LEU A C 1
ATOM 710 O O . LEU A 1 99 ? 11.298 16.299 -18.528 1.00 55.69 99 LEU A O 1
ATOM 714 N N . PHE A 1 100 ? 12.430 18.228 -18.785 1.00 55.66 100 PHE A N 1
ATOM 715 C CA . PHE A 1 100 ? 11.277 19.113 -18.988 1.00 55.66 100 PHE A CA 1
ATOM 716 C C . PHE A 1 100 ? 11.005 19.413 -20.470 1.00 55.66 100 PHE A C 1
ATOM 718 O O . PHE A 1 100 ? 10.130 20.221 -20.784 1.00 55.66 100 PHE A O 1
ATOM 725 N N . SER A 1 101 ? 11.733 18.773 -21.394 1.00 57.72 1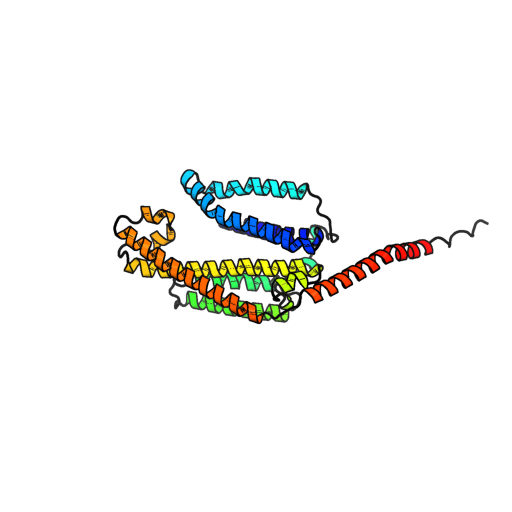01 SER A N 1
ATOM 726 C CA . SER A 1 101 ? 11.425 18.885 -22.818 1.00 57.72 101 SER A CA 1
ATOM 727 C C . SER A 1 101 ? 10.041 18.301 -23.085 1.00 57.72 101 SER A C 1
ATOM 729 O O . SER A 1 101 ? 9.678 17.239 -22.568 1.00 57.72 101 SER A O 1
ATOM 731 N N . SER A 1 102 ? 9.278 18.989 -23.936 1.00 55.22 102 SER A N 1
ATOM 732 C CA . SER A 1 102 ? 7.938 18.580 -24.368 1.00 55.22 102 SER A CA 1
ATOM 733 C C . SER A 1 102 ? 7.904 17.139 -24.896 1.00 55.22 102 SER A C 1
ATOM 735 O O . SER A 1 102 ? 6.887 16.465 -24.768 1.00 55.22 102 SER A O 1
ATOM 737 N N . GLU A 1 103 ? 9.021 16.640 -25.428 1.00 60.75 103 GLU A N 1
ATOM 738 C CA . GLU A 1 103 ? 9.145 15.290 -25.975 1.00 60.75 103 GLU A CA 1
ATOM 739 C C . GLU A 1 103 ? 9.124 14.193 -24.894 1.00 60.75 103 GLU A C 1
ATOM 741 O O . GLU A 1 103 ? 8.399 13.208 -25.028 1.00 60.75 103 GLU A O 1
ATOM 746 N N . THR A 1 104 ? 9.840 14.385 -23.782 1.00 59.84 104 THR A N 1
ATOM 747 C CA . THR A 1 104 ? 9.832 13.460 -22.632 1.00 59.84 104 THR A CA 1
ATOM 748 C C . THR A 1 104 ? 8.487 13.509 -21.907 1.00 59.84 104 THR A C 1
ATOM 750 O O . THR A 1 104 ? 7.929 12.473 -21.549 1.00 59.84 104 THR A O 1
ATOM 753 N N . VAL A 1 105 ? 7.914 14.708 -21.761 1.00 62.41 105 VAL A N 1
ATOM 754 C CA . VAL A 1 105 ? 6.596 14.907 -21.138 1.00 62.41 105 VAL A CA 1
ATOM 755 C C . VAL A 1 105 ? 5.465 14.325 -22.003 1.00 62.41 105 VAL A C 1
ATOM 757 O O . VAL A 1 105 ? 4.511 13.788 -21.449 1.00 62.41 105 VAL A O 1
ATOM 760 N N . ARG A 1 106 ? 5.579 14.346 -23.344 1.00 61.66 106 ARG A N 1
ATOM 761 C CA . ARG A 1 106 ? 4.631 13.667 -24.259 1.00 61.66 106 ARG A CA 1
ATOM 762 C C . ARG A 1 106 ? 4.704 12.145 -24.187 1.00 61.66 106 ARG A C 1
ATOM 764 O O . ARG A 1 106 ? 3.689 11.502 -24.446 1.00 61.66 106 ARG A O 1
ATOM 771 N N . LYS A 1 107 ? 5.873 11.579 -23.869 1.00 66.19 107 LYS A N 1
ATOM 772 C CA . LYS A 1 107 ? 6.044 10.130 -23.676 1.00 66.19 107 LYS A CA 1
ATOM 773 C C . LYS A 1 107 ? 5.407 9.644 -22.370 1.00 66.19 107 LYS A C 1
ATOM 775 O O . LYS A 1 107 ? 4.962 8.504 -22.314 1.00 66.19 107 LYS A O 1
ATOM 780 N N . LEU A 1 108 ? 5.299 10.494 -21.341 1.00 67.75 108 LEU A N 1
ATOM 781 C CA . LEU A 1 108 ? 4.508 10.168 -20.151 1.00 67.75 108 LEU A CA 1
ATOM 782 C C . LEU A 1 108 ? 3.007 10.189 -20.472 1.00 67.75 108 LEU A C 1
ATOM 784 O O . LEU A 1 108 ? 2.479 11.151 -21.028 1.00 67.75 108 LEU A O 1
ATOM 788 N N . ASP A 1 109 ? 2.286 9.148 -20.052 1.00 76.50 109 ASP A N 1
ATOM 789 C CA . ASP A 1 109 ? 0.827 9.098 -20.147 1.00 76.50 109 ASP A CA 1
ATOM 790 C C . ASP A 1 109 ? 0.135 9.972 -19.094 1.00 76.50 109 ASP A C 1
ATOM 792 O O . ASP A 1 109 ? -0.533 9.483 -18.185 1.00 76.50 109 ASP A O 1
ATOM 796 N N . LEU A 1 110 ? 0.297 11.291 -19.215 1.00 79.94 110 LEU A N 1
ATOM 797 C CA . LEU A 1 110 ? -0.297 12.253 -18.286 1.00 79.94 110 LEU A CA 1
ATOM 798 C C . LEU A 1 110 ? -1.828 12.204 -18.290 1.00 79.94 110 LEU A C 1
ATOM 800 O O . LEU A 1 110 ? -2.441 12.415 -17.250 1.00 79.94 110 LEU A O 1
ATOM 804 N N . PHE A 1 111 ? -2.444 11.901 -19.436 1.00 84.00 111 PHE A N 1
ATOM 805 C CA . PHE A 1 111 ? -3.894 11.737 -19.535 1.00 84.00 111 PHE A CA 1
ATOM 806 C C . PHE A 1 111 ? -4.369 10.482 -18.804 1.00 84.00 111 PHE A C 1
ATOM 808 O O . PHE A 1 111 ? -5.295 10.573 -18.000 1.00 84.00 111 PHE A O 1
ATOM 815 N N . GLY A 1 112 ? -3.702 9.340 -19.013 1.00 82.75 112 GLY A N 1
ATOM 816 C CA . GLY A 1 112 ? -3.984 8.121 -18.254 1.00 82.75 112 GLY A CA 1
ATOM 817 C C . GLY A 1 112 ? -3.826 8.346 -16.749 1.00 82.75 112 GLY A C 1
ATOM 818 O O . GLY A 1 112 ? -4.733 8.031 -15.979 1.00 82.75 112 GLY A O 1
ATOM 819 N N . LEU A 1 113 ? -2.737 9.000 -16.332 1.00 85.25 113 LEU A N 1
ATOM 820 C CA . LEU A 1 113 ? -2.484 9.351 -14.931 1.00 85.25 113 LEU A CA 1
ATOM 821 C C . LEU A 1 113 ? -3.566 10.278 -14.349 1.00 85.25 113 LEU A C 1
ATOM 823 O O . LEU A 1 113 ? -4.024 10.064 -13.225 1.00 85.25 113 LEU A O 1
ATOM 827 N N . ALA A 1 114 ? -3.992 11.290 -15.109 1.00 88.69 114 ALA A N 1
ATOM 828 C CA . ALA A 1 114 ? -5.010 12.253 -14.691 1.00 88.69 114 ALA A CA 1
ATOM 829 C C . ALA A 1 114 ? -6.400 11.624 -14.514 1.00 88.69 114 ALA A C 1
ATOM 831 O O . ALA A 1 114 ? -7.200 12.156 -13.750 1.00 88.69 114 ALA A O 1
ATOM 832 N N . ILE A 1 115 ? -6.688 10.502 -15.180 1.00 89.62 115 ILE A N 1
ATOM 833 C CA . ILE A 1 115 ? -7.929 9.736 -14.986 1.00 89.62 115 ILE A CA 1
ATOM 834 C C . ILE A 1 115 ? -7.755 8.725 -13.844 1.00 89.62 115 ILE A C 1
ATOM 836 O O . ILE A 1 115 ? -8.618 8.616 -12.970 1.00 89.62 115 ILE A O 1
ATOM 840 N N . PHE A 1 116 ? -6.623 8.017 -13.814 1.00 89.38 116 PHE A N 1
ATOM 841 C CA . PHE A 1 116 ? -6.353 6.952 -12.850 1.00 89.38 116 PHE A CA 1
ATOM 842 C C . PHE A 1 116 ? -6.276 7.453 -11.405 1.00 89.38 116 PHE A C 1
ATOM 844 O O . PHE A 1 116 ? -6.887 6.863 -10.515 1.00 89.38 116 PHE A O 1
ATOM 851 N N . VAL A 1 117 ? -5.541 8.542 -11.151 1.00 89.94 117 VAL A N 1
ATOM 852 C CA . VAL A 1 117 ? -5.320 9.032 -9.780 1.00 89.94 117 VAL A CA 1
ATOM 853 C C . VAL A 1 117 ? -6.642 9.431 -9.108 1.00 89.94 117 VAL A C 1
ATOM 855 O O . VAL A 1 117 ? -6.913 8.926 -8.016 1.00 89.94 117 VAL A O 1
ATOM 858 N N . PRO A 1 118 ? -7.518 10.248 -9.727 1.00 91.56 118 PRO A N 1
ATOM 859 C CA . PRO A 1 118 ? -8.843 10.513 -9.175 1.00 91.56 118 PRO A CA 1
ATOM 860 C C . PRO A 1 118 ? -9.706 9.255 -9.040 1.00 91.56 118 PRO A C 1
ATOM 862 O O . PRO A 1 118 ? -10.400 9.126 -8.034 1.00 91.56 118 PRO A O 1
ATOM 865 N N . ALA A 1 119 ? -9.655 8.317 -9.997 1.00 92.69 119 ALA A N 1
ATOM 866 C CA . ALA A 1 119 ? -10.401 7.057 -9.914 1.00 92.69 119 ALA A CA 1
ATOM 867 C C . ALA A 1 119 ? -10.014 6.245 -8.668 1.00 92.69 119 ALA A C 1
ATOM 869 O O . ALA A 1 119 ? -10.884 5.823 -7.902 1.00 92.69 119 ALA A O 1
ATOM 870 N N . ALA A 1 120 ? -8.710 6.096 -8.424 1.00 90.50 120 ALA A N 1
ATOM 871 C CA . ALA A 1 120 ? -8.174 5.425 -7.246 1.00 90.50 120 ALA A CA 1
ATOM 872 C C . ALA A 1 120 ? -8.554 6.151 -5.945 1.00 90.50 120 ALA A C 1
ATOM 874 O O . ALA A 1 120 ? -8.964 5.503 -4.982 1.00 90.50 120 ALA A O 1
ATOM 875 N N . ILE A 1 121 ? -8.478 7.488 -5.918 1.00 91.12 121 ILE A N 1
ATOM 876 C CA . ILE A 1 121 ? -8.874 8.289 -4.748 1.00 91.12 121 ILE A CA 1
ATOM 877 C C . ILE A 1 121 ? -10.364 8.108 -4.443 1.00 91.12 121 ILE A C 1
ATOM 879 O O . ILE A 1 121 ? -10.710 7.836 -3.297 1.00 91.12 121 ILE A O 1
ATOM 883 N N . MET A 1 122 ? -11.245 8.222 -5.444 1.00 93.06 122 MET A N 1
ATOM 884 C CA . MET A 1 122 ? -12.692 8.037 -5.263 1.00 93.06 122 MET A CA 1
ATOM 885 C C . MET A 1 122 ? -13.020 6.630 -4.759 1.00 93.06 122 MET A C 1
ATOM 887 O O . MET A 1 122 ? -13.848 6.475 -3.863 1.00 93.06 122 MET A O 1
ATOM 891 N N . PHE A 1 123 ? -12.334 5.618 -5.291 1.00 92.38 123 PHE A N 1
ATOM 892 C CA . PHE A 1 123 ? -12.499 4.236 -4.859 1.00 92.38 123 PHE A CA 1
ATOM 893 C C . PHE A 1 123 ? -12.069 4.026 -3.400 1.00 92.38 123 PHE A C 1
ATOM 895 O O . PHE A 1 123 ? -12.839 3.482 -2.607 1.00 92.38 123 PHE A O 1
ATOM 902 N N . PHE A 1 124 ? -10.879 4.496 -3.010 1.00 89.94 124 PHE A N 1
ATOM 903 C CA . PHE A 1 124 ? -10.418 4.379 -1.623 1.00 89.94 124 PHE A CA 1
ATOM 904 C C . PHE A 1 124 ? -11.293 5.166 -0.654 1.00 89.94 124 PHE A C 1
ATOM 906 O O . PHE A 1 124 ? -11.619 4.654 0.413 1.00 89.94 124 PHE A O 1
ATOM 913 N N . LEU A 1 125 ? -11.742 6.357 -1.048 1.00 89.88 125 LEU A N 1
ATOM 914 C CA . LEU A 1 125 ? -12.642 7.166 -0.234 1.00 89.88 125 LEU A CA 1
ATOM 915 C C . LEU A 1 125 ? -13.986 6.461 -0.006 1.00 89.88 125 LEU A C 1
ATOM 917 O O . LEU A 1 125 ? -14.521 6.497 1.101 1.00 89.88 125 LEU A O 1
ATOM 921 N N . ALA A 1 126 ? -14.514 5.780 -1.029 1.00 90.31 126 ALA A N 1
ATOM 922 C CA . ALA A 1 126 ? -15.728 4.983 -0.899 1.00 90.31 126 ALA A CA 1
ATOM 923 C C . ALA A 1 126 ? -15.555 3.815 0.081 1.00 90.31 126 ALA A C 1
ATOM 925 O O . ALA A 1 126 ? -16.442 3.574 0.897 1.00 90.31 126 ALA A O 1
ATOM 926 N N . LEU A 1 127 ? -14.417 3.113 0.031 1.00 87.81 127 LEU A N 1
ATOM 927 C CA . LEU A 1 127 ? -14.113 2.017 0.959 1.00 87.81 127 LEU A CA 1
ATOM 928 C C . LEU A 1 127 ? -13.879 2.499 2.394 1.00 87.81 127 LEU A C 1
ATOM 930 O O . LEU A 1 127 ? -14.221 1.794 3.345 1.00 87.81 127 LEU A O 1
ATOM 934 N N . GLU A 1 128 ? -13.288 3.681 2.547 1.00 85.75 128 GLU A N 1
ATOM 935 C CA . GLU A 1 128 ? -12.980 4.261 3.849 1.00 85.75 128 GLU A CA 1
ATOM 936 C C . GLU A 1 128 ? -14.229 4.816 4.534 1.00 85.75 128 GLU A C 1
ATOM 938 O O . GLU A 1 128 ? -14.447 4.566 5.721 1.00 85.75 128 GLU A O 1
ATOM 943 N N . PHE A 1 129 ? -15.087 5.523 3.795 1.00 86.69 129 PHE A N 1
ATOM 944 C CA . PHE A 1 129 ? -16.340 6.052 4.335 1.00 86.69 129 PHE A CA 1
ATOM 945 C C . PHE A 1 129 ? -17.467 5.019 4.388 1.00 86.69 129 PHE A C 1
ATOM 947 O O . PHE A 1 129 ? -18.365 5.155 5.224 1.00 86.69 129 PHE A O 1
ATOM 954 N N . GLY A 1 130 ? -17.415 3.995 3.534 1.00 83.06 130 GLY A N 1
ATOM 955 C CA . GLY A 1 130 ? -18.368 2.892 3.489 1.00 83.06 130 GLY A CA 1
ATOM 956 C C . GLY A 1 130 ? -18.355 2.073 4.778 1.00 83.06 130 GLY A C 1
ATOM 957 O O . GLY A 1 130 ? -17.386 1.392 5.109 1.00 83.06 130 GLY A O 1
ATOM 958 N N . GLY A 1 131 ? -19.448 2.154 5.532 1.00 75.56 131 GLY A N 1
ATOM 959 C CA . GLY A 1 131 ? -19.628 1.474 6.815 1.00 75.56 131 GLY A CA 1
ATOM 960 C C . GLY A 1 131 ? -19.055 2.214 8.029 1.00 75.56 131 GLY A C 1
ATOM 961 O O . GLY A 1 131 ? -19.444 1.899 9.151 1.00 75.56 131 GLY A O 1
ATOM 962 N N . SER A 1 132 ? -18.203 3.229 7.835 1.00 74.38 132 SER A N 1
ATOM 963 C CA . SER A 1 132 ? -17.683 4.053 8.937 1.00 7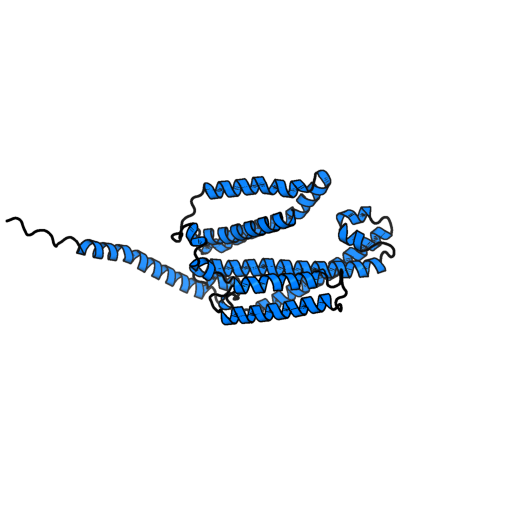4.38 132 SER A CA 1
ATOM 964 C C . SER A 1 132 ? -18.527 5.314 9.154 1.00 74.38 132 SER A C 1
ATOM 966 O O . SER A 1 132 ? -19.207 5.443 10.169 1.00 74.38 132 SER A O 1
ATOM 968 N N . ARG A 1 133 ? -18.510 6.236 8.185 1.00 79.31 133 ARG A N 1
ATOM 969 C CA . ARG A 1 133 ? -19.179 7.541 8.244 1.00 79.31 133 ARG A CA 1
ATOM 970 C C . ARG A 1 133 ? -20.557 7.513 7.599 1.00 79.31 133 ARG A C 1
ATOM 972 O O . ARG A 1 133 ? -21.449 8.231 8.042 1.00 79.31 133 ARG A O 1
ATOM 979 N N . TYR A 1 134 ? -20.711 6.703 6.557 1.00 84.50 134 TYR A N 1
ATOM 980 C CA . TYR A 1 134 ? -21.958 6.526 5.830 1.00 84.50 134 TYR A CA 1
ATOM 981 C C . TYR A 1 134 ? -22.278 5.038 5.721 1.00 84.50 134 TYR A C 1
ATOM 983 O O . TYR A 1 134 ? -21.384 4.208 5.559 1.00 84.50 134 TYR A O 1
ATOM 991 N N . GLU A 1 135 ? -23.560 4.686 5.767 1.00 85.75 135 GLU A N 1
ATOM 992 C CA . GLU A 1 135 ? -23.980 3.325 5.441 1.00 85.75 135 GLU A CA 1
ATOM 993 C C . GLU A 1 135 ? -23.607 2.985 3.994 1.00 85.75 135 GLU A C 1
ATOM 995 O O . GLU A 1 135 ? -23.617 3.850 3.117 1.00 85.75 135 GLU A O 1
ATOM 1000 N N . TRP A 1 136 ? -23.321 1.711 3.721 1.00 84.00 136 TRP A N 1
ATOM 1001 C CA . TRP A 1 136 ? -22.974 1.241 2.375 1.00 84.00 136 TRP A CA 1
ATOM 1002 C C . TRP A 1 136 ? -24.052 1.554 1.323 1.00 84.00 136 TRP A C 1
ATOM 1004 O O . TRP A 1 136 ? -23.723 1.729 0.154 1.00 84.00 136 TRP A O 1
ATOM 1014 N N . GLY A 1 137 ? -25.320 1.664 1.736 1.00 86.69 137 GLY A N 1
ATOM 1015 C CA . GLY A 1 137 ? -26.441 2.049 0.871 1.00 86.69 137 GLY A CA 1
ATOM 1016 C C . GLY A 1 137 ? -26.634 3.560 0.692 1.00 86.69 137 GLY A C 1
ATOM 1017 O O . GLY A 1 137 ? -27.536 3.971 -0.033 1.00 86.69 137 GLY A O 1
ATOM 1018 N N . SER A 1 138 ? -25.824 4.401 1.343 1.00 92.25 138 SER A N 1
ATOM 1019 C CA . SER A 1 138 ? -25.923 5.855 1.213 1.00 92.25 138 SER A CA 1
ATOM 1020 C C . SER A 1 138 ? -25.612 6.302 -0.214 1.00 92.25 138 SER A C 1
ATOM 1022 O O . SER A 1 138 ? -24.640 5.847 -0.823 1.00 92.25 138 SER A O 1
ATOM 1024 N N . ALA A 1 139 ? -26.385 7.272 -0.711 1.00 91.38 139 ALA A N 1
ATOM 1025 C CA . ALA A 1 139 ? -26.185 7.866 -2.030 1.00 91.38 139 ALA A CA 1
ATOM 1026 C C . ALA A 1 139 ? -24.745 8.362 -2.238 1.00 91.38 139 ALA A C 1
ATOM 1028 O O . ALA A 1 139 ? -24.221 8.244 -3.338 1.00 91.38 139 ALA A O 1
ATOM 1029 N N . ALA A 1 140 ? -24.076 8.851 -1.186 1.00 89.94 140 ALA A N 1
ATOM 1030 C CA . ALA A 1 140 ? -22.690 9.309 -1.269 1.00 89.94 140 ALA A CA 1
ATOM 1031 C C . ALA A 1 140 ? -21.701 8.168 -1.581 1.00 89.94 140 ALA A C 1
ATOM 1033 O O . ALA A 1 140 ? -20.843 8.319 -2.448 1.00 89.94 140 ALA A O 1
ATOM 1034 N N . VAL A 1 141 ? -21.830 7.018 -0.909 1.00 91.38 141 VAL A N 1
ATOM 1035 C CA . VAL A 1 141 ? -20.933 5.862 -1.102 1.00 91.38 141 VAL A CA 1
ATOM 1036 C C . VAL A 1 141 ? -21.195 5.215 -2.457 1.00 91.38 141 VAL A C 1
ATOM 1038 O O . VAL A 1 141 ? -20.257 4.952 -3.207 1.00 91.38 141 VAL A O 1
ATOM 1041 N N . VAL A 1 142 ? -22.471 5.027 -2.807 1.00 91.81 142 VAL A N 1
ATOM 1042 C CA . VAL A 1 142 ? -22.866 4.470 -4.106 1.00 91.81 142 VAL A CA 1
ATOM 1043 C C . VAL A 1 142 ? -22.414 5.385 -5.247 1.00 91.81 142 VAL A C 1
ATOM 1045 O O . VAL A 1 142 ? -21.836 4.898 -6.215 1.00 91.81 142 VAL A O 1
ATOM 1048 N N . ALA A 1 143 ? -22.583 6.707 -5.120 1.00 93.31 143 ALA A N 1
ATOM 1049 C CA . ALA A 1 143 ? -22.114 7.661 -6.124 1.00 93.31 143 ALA A CA 1
ATOM 1050 C C . ALA A 1 143 ? -20.591 7.617 -6.299 1.00 93.31 143 ALA A C 1
ATOM 1052 O O . ALA A 1 143 ? -20.122 7.611 -7.434 1.00 93.31 143 ALA A O 1
ATOM 1053 N N . LEU A 1 144 ? -19.819 7.535 -5.207 1.00 92.62 144 LEU A N 1
ATOM 1054 C CA . LEU A 1 144 ? -18.360 7.405 -5.276 1.00 92.62 144 LEU A CA 1
ATOM 1055 C C . LEU A 1 144 ? -17.930 6.095 -5.951 1.00 92.62 144 LEU A C 1
ATOM 1057 O O . LEU A 1 144 ? -17.023 6.118 -6.781 1.00 92.62 144 LEU A O 1
ATOM 1061 N N . LEU A 1 145 ? -18.594 4.971 -5.656 1.00 92.81 145 LEU A N 1
ATOM 1062 C CA . LEU A 1 145 ? -18.313 3.682 -6.304 1.00 92.81 145 LEU A CA 1
ATOM 1063 C C . LEU A 1 145 ? -18.667 3.696 -7.795 1.00 92.81 145 LEU A C 1
ATOM 1065 O O . LEU A 1 145 ? -17.872 3.238 -8.615 1.00 92.81 145 LEU A O 1
ATOM 1069 N N . CYS A 1 146 ? -19.825 4.248 -8.163 1.00 94.44 146 CYS A N 1
ATOM 1070 C CA . CYS A 1 146 ? -20.229 4.381 -9.562 1.00 94.44 146 CYS A CA 1
ATOM 1071 C C . CYS A 1 146 ? -19.300 5.329 -10.332 1.00 94.44 146 CYS A C 1
ATOM 1073 O O . CYS A 1 146 ? -18.888 5.002 -11.443 1.00 94.44 146 CYS A O 1
ATOM 1075 N N . ALA A 1 147 ? -18.925 6.467 -9.740 1.00 93.88 147 ALA A N 1
ATOM 1076 C CA . ALA A 1 147 ? -17.984 7.413 -10.335 1.00 93.88 147 ALA A CA 1
ATOM 1077 C C . ALA A 1 147 ? -16.587 6.799 -10.496 1.00 93.88 147 ALA A C 1
ATOM 1079 O O . ALA A 1 147 ? -15.977 6.942 -11.555 1.00 93.88 147 ALA A O 1
ATOM 1080 N N . ALA A 1 148 ? -16.106 6.059 -9.492 1.00 93.38 148 ALA A N 1
ATOM 1081 C CA . ALA A 1 148 ? -14.859 5.312 -9.590 1.00 93.38 148 ALA A CA 1
ATOM 1082 C C . ALA A 1 148 ? -14.929 4.258 -10.704 1.00 93.38 148 ALA A C 1
ATOM 1084 O O . ALA A 1 148 ? -14.025 4.199 -11.529 1.00 93.38 148 ALA A O 1
ATOM 1085 N N . GLY A 1 149 ? -16.011 3.477 -10.792 1.00 92.56 149 GLY A N 1
ATOM 1086 C CA . GLY A 1 149 ? -16.207 2.488 -11.858 1.00 92.56 149 GLY A CA 1
ATOM 1087 C C . GLY A 1 149 ? -16.255 3.111 -13.258 1.00 92.56 149 GLY A C 1
ATOM 1088 O O . GLY A 1 149 ? -15.607 2.619 -14.184 1.00 92.56 149 GLY A O 1
ATOM 1089 N N . ALA A 1 150 ? -16.954 4.235 -13.418 1.00 94.12 150 ALA A N 1
ATOM 1090 C CA . ALA A 1 150 ? -16.984 4.989 -14.670 1.00 94.12 150 ALA A CA 1
ATOM 1091 C C . ALA A 1 150 ? -15.593 5.542 -15.039 1.00 94.12 150 ALA A C 1
ATOM 1093 O O . ALA A 1 150 ? -15.159 5.434 -16.183 1.00 94.12 150 ALA A O 1
ATOM 1094 N N . ALA A 1 151 ? -14.851 6.073 -14.067 1.00 92.50 151 ALA A N 1
ATOM 1095 C CA . ALA A 1 151 ? -13.496 6.568 -14.291 1.00 92.50 151 ALA A CA 1
ATOM 1096 C C . ALA A 1 151 ? -12.504 5.432 -14.606 1.00 92.50 151 ALA A C 1
ATOM 1098 O O . ALA A 1 151 ? -11.673 5.579 -15.499 1.00 92.50 151 ALA A O 1
ATOM 1099 N N . PHE A 1 152 ? -12.621 4.276 -13.945 1.00 90.75 152 PHE A N 1
ATOM 1100 C CA . PHE A 1 152 ? -11.810 3.090 -14.237 1.00 90.75 152 PHE A CA 1
ATOM 1101 C C . PHE A 1 152 ? -12.099 2.521 -15.625 1.00 90.75 152 PHE A C 1
ATOM 1103 O O . PHE A 1 152 ? -11.169 2.166 -16.341 1.00 90.75 152 PHE A O 1
ATOM 1110 N N . THR A 1 153 ? -13.364 2.457 -16.042 1.00 90.88 153 THR A N 1
ATOM 1111 C CA . THR A 1 153 ? -13.713 2.010 -17.402 1.00 90.88 153 THR A CA 1
ATOM 1112 C C . THR A 1 153 ? -13.216 2.989 -18.462 1.00 90.88 153 THR A C 1
ATOM 1114 O O . THR A 1 153 ? -12.669 2.553 -19.474 1.00 90.88 153 THR A O 1
ATOM 1117 N N . ALA A 1 154 ? -13.308 4.299 -18.212 1.00 90.69 154 ALA A N 1
ATOM 1118 C CA . ALA A 1 154 ? -12.712 5.318 -19.076 1.00 90.69 154 ALA A CA 1
ATOM 1119 C C . ALA A 1 154 ? -11.180 5.196 -19.147 1.00 90.69 154 ALA A C 1
ATOM 1121 O O . ALA A 1 154 ? -10.607 5.312 -20.230 1.00 90.69 154 ALA A O 1
ATOM 1122 N N . PHE A 1 155 ? -10.523 4.914 -18.020 1.00 88.62 155 PHE A N 1
ATOM 1123 C CA . PHE A 1 155 ? -9.085 4.666 -17.959 1.00 88.62 155 PHE A CA 1
ATOM 1124 C C . PHE A 1 155 ? -8.689 3.421 -18.758 1.00 88.62 155 PHE A C 1
ATOM 1126 O O . PHE A 1 155 ? -7.817 3.507 -19.615 1.00 88.62 155 PHE A O 1
ATOM 1133 N N . LEU A 1 156 ? -9.376 2.294 -18.559 1.00 86.31 156 LEU A N 1
ATOM 1134 C CA . LEU A 1 156 ? -9.109 1.066 -19.309 1.00 86.31 156 LEU A CA 1
ATOM 1135 C C . LEU A 1 156 ? -9.340 1.261 -20.810 1.00 86.31 156 LEU A C 1
ATOM 1137 O O . LEU A 1 156 ? -8.534 0.800 -21.611 1.00 86.31 156 LEU A O 1
ATOM 1141 N N . ALA A 1 157 ? -10.398 1.976 -21.203 1.00 87.50 157 ALA A N 1
ATOM 1142 C CA . ALA A 1 157 ? -10.647 2.316 -22.602 1.00 87.50 157 ALA A CA 1
ATOM 1143 C C . ALA A 1 157 ? -9.546 3.222 -23.180 1.00 87.50 157 ALA A C 1
ATOM 1145 O O . ALA A 1 157 ? -9.131 3.033 -24.325 1.00 87.50 157 ALA A O 1
ATOM 1146 N N . TRP A 1 158 ? -9.047 4.183 -22.394 1.00 86.50 158 TRP A N 1
ATOM 1147 C CA . TRP A 1 158 ? -7.920 5.033 -22.776 1.00 86.50 158 TRP A CA 1
ATOM 1148 C C . TRP A 1 158 ? -6.633 4.225 -22.955 1.00 86.50 158 TRP A C 1
ATOM 1150 O O . TRP A 1 158 ? -5.985 4.356 -23.993 1.00 86.50 158 TRP A O 1
ATOM 1160 N N . GLU A 1 159 ? -6.297 3.353 -22.003 1.00 83.19 159 GLU A N 1
ATOM 1161 C CA . GLU A 1 159 ? -5.121 2.483 -22.091 1.00 83.19 159 GLU A CA 1
ATOM 1162 C C . GLU A 1 159 ? -5.208 1.542 -23.290 1.00 83.19 159 GLU A C 1
ATOM 1164 O O . GLU A 1 159 ? -4.246 1.420 -24.048 1.00 83.19 159 GLU A O 1
ATOM 1169 N N . HIS A 1 160 ? -6.378 0.941 -23.532 1.00 80.25 160 HIS A N 1
ATOM 1170 C CA . HIS A 1 160 ? -6.580 0.069 -24.688 1.00 80.25 160 HIS A CA 1
ATOM 1171 C C . HIS A 1 160 ? -6.401 0.819 -26.012 1.00 80.25 160 HIS A C 1
ATOM 1173 O O . HIS A 1 160 ? -5.869 0.270 -26.974 1.00 80.25 160 HIS A O 1
ATOM 1179 N N . ARG A 1 161 ? -6.816 2.092 -26.062 1.00 82.25 161 ARG A N 1
ATOM 1180 C CA . ARG A 1 161 ? -6.654 2.946 -27.245 1.00 82.25 161 ARG A CA 1
ATOM 1181 C C . ARG A 1 161 ? -5.214 3.422 -27.436 1.00 82.25 161 ARG A C 1
ATOM 1183 O O . ARG A 1 161 ? -4.811 3.665 -28.571 1.00 82.25 161 ARG A O 1
ATOM 1190 N N . LYS A 1 162 ? -4.464 3.605 -26.348 1.00 78.38 162 LYS A N 1
ATOM 1191 C CA . LYS A 1 162 ? -3.090 4.119 -26.373 1.00 78.38 162 LYS A CA 1
ATOM 1192 C C . LYS A 1 162 ? -2.042 3.021 -26.612 1.00 78.38 162 LYS A C 1
ATOM 1194 O O . LYS A 1 162 ? -0.979 3.319 -27.150 1.00 78.38 162 LYS A O 1
ATOM 1199 N N . GLY A 1 163 ? -2.359 1.764 -26.301 1.00 71.44 163 GLY A N 1
ATOM 1200 C CA . GLY A 1 163 ? -1.536 0.609 -26.663 1.00 71.44 163 GLY A CA 1
ATOM 1201 C C . GLY A 1 163 ? -0.188 0.583 -25.936 1.00 71.44 163 GLY A C 1
ATOM 1202 O O . GLY A 1 163 ? -0.141 0.669 -24.712 1.00 71.44 163 GLY A O 1
ATOM 1203 N N . ASP A 1 164 ? 0.909 0.456 -26.683 1.00 63.81 164 ASP A N 1
ATOM 1204 C CA . ASP A 1 164 ? 2.257 0.249 -26.127 1.00 63.81 164 ASP A CA 1
ATOM 1205 C C . ASP A 1 164 ? 2.864 1.499 -25.450 1.00 63.81 164 ASP A C 1
ATOM 1207 O O . ASP A 1 164 ? 3.776 1.355 -24.638 1.00 63.81 164 ASP A O 1
ATOM 1211 N N . ASP A 1 165 ? 2.327 2.700 -25.713 1.00 66.56 165 ASP A N 1
ATOM 1212 C CA . ASP A 1 165 ? 2.701 3.965 -25.043 1.00 66.56 165 ASP A CA 1
ATOM 1213 C C . ASP A 1 165 ? 1.795 4.293 -23.828 1.00 66.56 165 ASP A C 1
ATOM 1215 O O . ASP A 1 165 ? 1.768 5.428 -23.319 1.00 66.56 165 ASP A O 1
ATOM 1219 N N . ALA A 1 166 ? 0.972 3.332 -23.396 1.00 67.25 166 ALA A N 1
ATOM 1220 C CA . ALA A 1 166 ? 0.128 3.461 -22.211 1.00 67.25 166 ALA A CA 1
ATOM 1221 C C . ALA A 1 166 ? 0.947 3.413 -20.914 1.00 67.25 166 ALA A C 1
ATOM 1223 O O . ALA A 1 166 ? 2.065 2.898 -20.875 1.00 67.25 166 ALA A O 1
ATOM 1224 N N . MET A 1 167 ? 0.367 3.936 -19.830 1.00 68.62 167 MET A N 1
ATOM 1225 C CA . MET A 1 167 ? 0.970 3.855 -18.495 1.00 68.62 167 MET A CA 1
ATOM 1226 C C . MET A 1 167 ? 1.213 2.400 -18.062 1.00 68.62 167 MET A C 1
ATOM 1228 O O . MET A 1 167 ? 2.262 2.099 -17.489 1.00 68.62 167 MET A O 1
ATOM 1232 N N . ILE A 1 168 ? 0.264 1.504 -18.348 1.00 70.19 168 ILE A N 1
ATOM 1233 C CA . ILE A 1 168 ? 0.358 0.070 -18.068 1.00 70.19 168 ILE A CA 1
ATOM 1234 C C . ILE A 1 168 ? 0.116 -0.697 -19.380 1.00 70.19 168 ILE A C 1
ATOM 1236 O O . ILE A 1 168 ? -1.011 -1.087 -19.682 1.00 70.19 168 ILE A O 1
ATOM 1240 N N . PRO A 1 169 ? 1.153 -0.941 -20.201 1.00 65.69 169 PRO A N 1
ATOM 1241 C CA . PRO A 1 169 ? 0.994 -1.742 -21.406 1.00 65.69 169 PRO A CA 1
ATOM 1242 C C . PRO A 1 169 ? 0.587 -3.173 -21.030 1.00 65.69 169 PRO A C 1
ATOM 1244 O O . PRO A 1 169 ? 1.320 -3.894 -20.344 1.00 65.69 169 PRO A O 1
ATOM 1247 N N . PHE A 1 170 ? -0.578 -3.614 -21.516 1.00 65.31 170 PHE A N 1
ATOM 1248 C CA . PHE A 1 170 ? -1.139 -4.941 -21.224 1.00 65.31 170 PHE A CA 1
ATOM 1249 C C . PHE A 1 170 ? -0.189 -6.093 -21.601 1.00 65.31 170 PHE A C 1
ATOM 1251 O O . PHE A 1 170 ? -0.240 -7.167 -21.000 1.00 65.31 170 PHE A O 1
ATOM 1258 N N . SER A 1 171 ? 0.736 -5.869 -22.542 1.00 60.94 171 SER A N 1
ATOM 1259 C CA . SER A 1 171 ? 1.785 -6.823 -22.921 1.00 60.94 171 SER A CA 1
ATOM 1260 C C . SER A 1 171 ? 2.749 -7.172 -21.779 1.00 60.94 171 SER A C 1
ATOM 1262 O O . SER A 1 171 ? 3.356 -8.245 -21.808 1.00 60.94 171 SER A O 1
ATOM 1264 N N . LEU A 1 172 ? 2.900 -6.285 -20.787 1.00 61.97 172 LEU A N 1
ATOM 1265 C CA . LEU A 1 172 ? 3.790 -6.460 -19.635 1.00 61.97 172 LEU A CA 1
ATOM 1266 C C . LEU A 1 172 ? 3.091 -7.062 -18.405 1.00 61.97 172 LEU A C 1
ATOM 1268 O O . LEU A 1 172 ? 3.768 -7.362 -17.429 1.00 61.97 172 LEU A O 1
ATOM 1272 N N . LEU A 1 173 ? 1.780 -7.332 -18.457 1.00 61.94 173 LEU A N 1
ATOM 1273 C CA . LEU A 1 173 ? 1.035 -7.996 -17.371 1.00 61.94 173 LEU A CA 1
ATOM 1274 C C . LEU A 1 173 ? 1.300 -9.514 -17.268 1.00 61.94 173 LEU A C 1
ATOM 1276 O O . LEU A 1 173 ? 0.605 -10.229 -16.546 1.00 61.94 173 LEU A O 1
ATOM 1280 N N . ARG A 1 174 ? 2.296 -10.038 -17.993 1.00 58.59 174 ARG A N 1
ATOM 1281 C CA . ARG A 1 174 ? 2.705 -11.449 -17.921 1.00 58.59 174 ARG A CA 1
ATOM 1282 C C . ARG A 1 174 ? 3.348 -11.768 -16.555 1.00 58.59 174 ARG A C 1
ATOM 1284 O O . ARG A 1 174 ? 3.910 -10.881 -15.924 1.00 58.59 174 ARG A O 1
ATOM 1291 N N . PRO A 1 175 ? 3.290 -13.026 -16.078 1.00 53.75 175 PRO A N 1
ATOM 1292 C CA . PRO A 1 175 ? 3.745 -13.411 -14.737 1.00 53.75 175 PRO A CA 1
ATOM 1293 C C . PRO A 1 175 ? 5.188 -12.995 -14.403 1.00 53.75 175 PRO A C 1
ATOM 1295 O O . PRO A 1 175 ? 6.076 -13.033 -15.248 1.00 53.75 175 PRO A O 1
ATOM 1298 N N . PHE A 1 176 ? 5.434 -12.691 -13.125 1.00 54.84 176 PHE A N 1
ATOM 1299 C CA . PHE A 1 176 ? 6.702 -12.205 -12.551 1.00 54.84 176 PHE A CA 1
ATOM 1300 C C . PHE A 1 176 ? 7.983 -12.896 -13.067 1.00 54.84 176 PHE A C 1
ATOM 1302 O O . PHE A 1 176 ? 8.962 -12.227 -13.394 1.00 54.84 176 PHE A O 1
ATOM 1309 N N . ILE A 1 177 ? 7.972 -14.229 -13.186 1.00 49.88 177 ILE A N 1
ATOM 1310 C CA . ILE A 1 177 ? 9.125 -15.029 -13.647 1.00 49.88 177 ILE A CA 1
ATOM 1311 C C . ILE A 1 177 ? 9.360 -14.846 -15.155 1.00 49.88 177 ILE A C 1
ATOM 1313 O O . ILE A 1 177 ? 10.498 -14.810 -15.628 1.00 49.88 177 ILE A O 1
ATOM 1317 N N . ALA A 1 178 ? 8.271 -14.691 -15.904 1.00 53.25 178 ALA A N 1
ATOM 1318 C CA . ALA A 1 178 ? 8.271 -14.452 -17.337 1.00 53.25 178 ALA A CA 1
ATOM 1319 C C . ALA A 1 178 ? 8.893 -13.076 -17.637 1.00 53.25 178 ALA A C 1
ATOM 1321 O O . ALA A 1 178 ? 9.710 -12.956 -18.540 1.00 53.25 178 ALA A O 1
ATOM 1322 N N . ILE A 1 179 ? 8.603 -12.060 -16.820 1.00 55.34 179 ILE A N 1
ATOM 1323 C CA . ILE A 1 179 ? 9.129 -10.701 -17.005 1.00 55.34 179 ILE A CA 1
ATOM 1324 C C . ILE A 1 179 ? 10.660 -10.646 -16.883 1.00 55.34 179 ILE A C 1
ATOM 1326 O O . ILE A 1 179 ? 11.310 -10.045 -17.734 1.00 55.34 179 ILE A O 1
ATOM 1330 N N . GLN A 1 180 ? 11.257 -11.268 -15.862 1.00 51.56 180 GLN A N 1
ATOM 1331 C CA . GLN A 1 180 ? 12.711 -11.171 -15.650 1.00 51.56 180 GLN A CA 1
ATOM 1332 C C . GLN A 1 180 ? 13.533 -11.971 -16.669 1.00 51.56 180 GLN A C 1
ATOM 1334 O O . GLN A 1 180 ? 14.718 -11.699 -16.845 1.00 51.56 180 GLN A O 1
ATOM 1339 N N . THR A 1 181 ? 12.919 -12.960 -17.324 1.00 51.00 181 THR A N 1
ATOM 1340 C CA . THR A 1 181 ? 13.620 -13.894 -18.217 1.00 51.00 181 THR A CA 1
ATOM 1341 C C . THR A 1 181 ? 13.306 -13.677 -19.698 1.00 51.00 181 THR A C 1
ATOM 1343 O O . THR A 1 181 ? 14.203 -13.844 -20.517 1.00 51.00 181 THR A O 1
ATOM 1346 N N . LEU A 1 182 ? 12.078 -13.282 -20.051 1.00 53.03 182 LEU A N 1
ATOM 1347 C CA . LEU A 1 182 ? 11.602 -13.142 -21.439 1.00 53.03 182 LEU A CA 1
ATOM 1348 C C . LEU A 1 182 ? 11.645 -11.706 -21.972 1.00 53.03 182 LEU A C 1
ATOM 1350 O O . LEU A 1 182 ? 11.332 -11.487 -23.141 1.00 53.03 182 LEU A O 1
ATOM 1354 N N . THR A 1 183 ? 11.929 -10.717 -21.124 1.00 57.31 183 THR A N 1
ATOM 1355 C CA . THR A 1 183 ? 11.856 -9.310 -21.526 1.00 57.31 183 THR A CA 1
ATOM 1356 C C . THR A 1 183 ? 13.236 -8.826 -21.980 1.00 57.31 183 THR A C 1
ATOM 1358 O O . THR A 1 183 ? 14.191 -8.966 -21.212 1.00 57.31 183 THR A O 1
ATOM 1361 N N . PRO A 1 184 ? 13.364 -8.216 -23.177 1.00 58.91 184 PRO A N 1
ATOM 1362 C CA . PRO A 1 184 ? 14.617 -7.615 -23.628 1.00 58.91 184 PRO A CA 1
ATOM 1363 C C . PRO A 1 184 ? 15.153 -6.630 -22.586 1.00 58.91 184 PRO A C 1
ATOM 1365 O O . PRO A 1 184 ? 14.361 -5.923 -21.953 1.00 58.91 184 PRO A O 1
ATOM 1368 N N . ARG A 1 185 ? 16.483 -6.539 -22.431 1.00 56.78 185 ARG A N 1
ATOM 1369 C CA . ARG A 1 185 ? 17.148 -5.758 -21.362 1.00 56.78 185 ARG A CA 1
ATOM 1370 C C . ARG A 1 185 ? 16.613 -4.328 -21.217 1.00 56.78 185 ARG A C 1
ATOM 1372 O O . ARG A 1 185 ? 16.474 -3.831 -20.105 1.00 56.78 185 ARG A O 1
ATOM 1379 N N . LEU A 1 186 ? 16.224 -3.713 -22.334 1.00 58.66 186 LEU A N 1
ATOM 1380 C CA . LEU A 1 186 ? 15.698 -2.351 -22.402 1.00 58.66 186 LEU A CA 1
ATOM 1381 C C . LEU A 1 186 ? 14.283 -2.177 -21.805 1.00 58.66 186 LEU A C 1
ATOM 1383 O O . LEU A 1 186 ? 13.934 -1.083 -21.371 1.00 58.66 186 LEU A O 1
ATOM 1387 N N . ARG A 1 187 ? 13.459 -3.234 -21.746 1.00 65.31 187 ARG A N 1
ATOM 1388 C CA . ARG A 1 187 ? 12.080 -3.191 -21.211 1.00 65.31 187 ARG A CA 1
ATOM 1389 C C . ARG A 1 187 ? 11.975 -3.674 -19.753 1.00 65.31 187 ARG A C 1
ATOM 1391 O O . ARG A 1 187 ? 10.929 -3.486 -19.128 1.00 65.31 187 ARG A O 1
ATOM 1398 N N . ILE A 1 188 ? 13.049 -4.223 -19.173 1.00 67.00 188 ILE A N 1
ATOM 1399 C CA . ILE A 1 188 ? 13.080 -4.709 -17.778 1.00 67.00 188 ILE A CA 1
ATOM 1400 C C . ILE A 1 188 ? 12.682 -3.621 -16.759 1.00 67.00 188 ILE A C 1
ATOM 1402 O O . ILE A 1 188 ? 11.823 -3.910 -15.922 1.00 67.00 188 ILE A O 1
ATOM 1406 N N . PRO A 1 189 ? 13.199 -2.373 -16.815 1.00 66.62 189 PRO A N 1
ATOM 1407 C CA . PRO A 1 189 ? 12.838 -1.347 -15.832 1.00 66.62 189 PRO A CA 1
ATOM 1408 C C . PRO A 1 189 ? 11.346 -0.998 -15.854 1.00 66.62 189 PRO A C 1
ATOM 1410 O O . PRO A 1 189 ? 10.726 -0.882 -14.801 1.00 66.62 189 PRO A O 1
ATOM 1413 N N . SER A 1 190 ? 10.747 -0.904 -17.048 1.00 69.25 190 SER A N 1
ATOM 1414 C CA . SER A 1 190 ? 9.311 -0.628 -17.201 1.00 69.25 190 SER A CA 1
ATOM 1415 C C . SER A 1 190 ? 8.438 -1.742 -16.618 1.00 69.25 190 SER A C 1
ATOM 1417 O O . SER A 1 190 ? 7.477 -1.473 -15.900 1.00 69.25 190 SER A O 1
ATOM 1419 N N . ALA A 1 191 ? 8.816 -3.001 -16.838 1.00 69.75 191 ALA A N 1
ATOM 1420 C CA . ALA A 1 191 ? 8.070 -4.138 -16.322 1.00 69.75 191 ALA A CA 1
ATOM 1421 C C . ALA A 1 191 ? 8.219 -4.292 -14.794 1.00 69.75 191 ALA A C 1
ATOM 1423 O O . ALA A 1 191 ? 7.249 -4.608 -14.105 1.00 69.75 191 ALA A O 1
ATOM 1424 N N . LEU A 1 192 ? 9.403 -3.999 -14.240 1.00 72.06 192 LEU A N 1
ATOM 1425 C CA . LEU A 1 192 ? 9.607 -3.942 -12.788 1.00 72.06 192 LEU A CA 1
ATOM 1426 C C . LEU A 1 192 ? 8.833 -2.787 -12.138 1.00 72.06 192 LEU A C 1
ATOM 1428 O O . LEU A 1 192 ? 8.285 -2.971 -11.053 1.00 72.06 192 LEU A O 1
ATOM 1432 N N . ALA A 1 193 ? 8.737 -1.632 -12.799 1.00 75.12 193 ALA A N 1
ATOM 1433 C CA . ALA A 1 193 ? 7.949 -0.505 -12.307 1.00 75.12 193 ALA A CA 1
ATOM 1434 C C . ALA A 1 193 ? 6.452 -0.851 -12.222 1.00 75.12 193 ALA A C 1
ATOM 1436 O O . ALA A 1 193 ? 5.828 -0.590 -11.194 1.00 75.12 193 ALA A O 1
ATOM 1437 N N . ILE A 1 194 ? 5.889 -1.504 -13.247 1.00 76.31 194 ILE A N 1
ATOM 1438 C CA . ILE A 1 194 ? 4.493 -1.987 -13.241 1.00 76.31 194 ILE A CA 1
ATOM 1439 C C . ILE A 1 194 ? 4.270 -3.009 -12.126 1.00 76.31 194 ILE A C 1
ATOM 1441 O O . ILE A 1 194 ? 3.243 -2.986 -11.444 1.00 76.31 194 ILE A O 1
ATOM 1445 N N . LEU A 1 195 ? 5.238 -3.897 -11.907 1.00 75.06 195 LEU A N 1
ATOM 1446 C CA . LEU A 1 195 ? 5.162 -4.883 -10.839 1.00 75.06 195 LEU A CA 1
ATOM 1447 C C . LEU A 1 195 ? 5.144 -4.228 -9.460 1.00 75.06 195 LEU A C 1
ATOM 1449 O O . LEU A 1 195 ? 4.292 -4.548 -8.635 1.00 75.06 195 LEU A O 1
ATOM 1453 N N . ILE A 1 196 ? 6.061 -3.295 -9.222 1.00 78.00 196 ILE A N 1
ATOM 1454 C CA . ILE A 1 196 ? 6.152 -2.545 -7.968 1.00 78.00 196 ILE A CA 1
ATOM 1455 C C . ILE A 1 196 ? 4.885 -1.733 -7.745 1.00 78.00 196 ILE A C 1
ATOM 1457 O O . ILE A 1 196 ? 4.326 -1.743 -6.649 1.00 78.00 196 ILE A O 1
ATOM 1461 N N . PHE A 1 197 ? 4.393 -1.078 -8.793 1.00 81.81 197 PHE A N 1
ATOM 1462 C CA . PHE A 1 197 ? 3.117 -0.386 -8.763 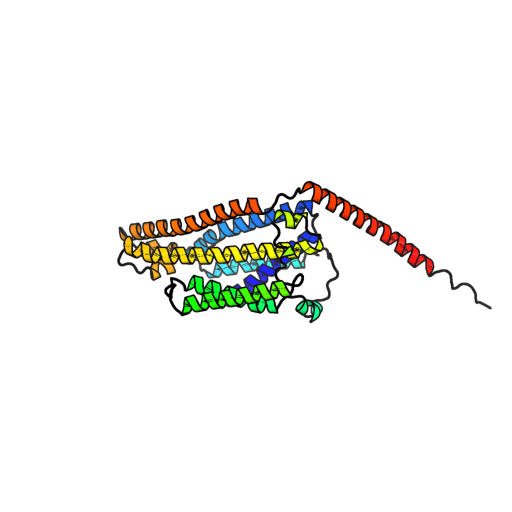1.00 81.81 197 PHE A CA 1
ATOM 1463 C C . PHE A 1 197 ? 1.984 -1.332 -8.352 1.00 81.81 197 PHE A C 1
ATOM 1465 O O . PHE A 1 197 ? 1.273 -1.034 -7.398 1.00 81.81 197 PHE A O 1
ATOM 1472 N N . THR A 1 198 ? 1.864 -2.498 -8.991 1.00 81.81 198 THR A N 1
ATOM 1473 C CA . THR A 1 198 ? 0.832 -3.498 -8.671 1.00 81.81 198 THR A CA 1
ATOM 1474 C C . THR A 1 198 ? 0.968 -4.004 -7.233 1.00 81.81 198 THR A C 1
ATOM 1476 O O . THR A 1 198 ? -0.034 -4.141 -6.533 1.00 81.81 198 THR A O 1
ATOM 1479 N N . GLN A 1 199 ? 2.196 -4.222 -6.757 1.00 81.06 199 GLN A N 1
ATOM 1480 C CA . GLN A 1 199 ? 2.481 -4.648 -5.387 1.00 81.06 199 GLN A CA 1
ATOM 1481 C C . GLN A 1 199 ? 2.033 -3.601 -4.360 1.00 81.06 199 GLN A C 1
ATOM 1483 O O . GLN A 1 199 ? 1.324 -3.942 -3.415 1.00 81.06 199 GLN A O 1
ATOM 1488 N N . TYR A 1 200 ? 2.417 -2.333 -4.529 1.00 84.44 200 TYR A N 1
ATOM 1489 C CA . TYR A 1 200 ? 2.070 -1.275 -3.575 1.00 84.44 200 TYR A CA 1
ATOM 1490 C C . TYR A 1 200 ? 0.612 -0.839 -3.680 1.00 84.44 200 TYR A C 1
ATOM 1492 O O . TYR A 1 200 ? -0.026 -0.620 -2.652 1.00 84.44 200 TYR A O 1
ATOM 1500 N N . PHE A 1 201 ? 0.069 -0.740 -4.893 1.00 86.31 201 PHE A N 1
ATOM 1501 C CA . PHE A 1 201 ? -1.338 -0.420 -5.109 1.00 86.31 201 PHE A CA 1
ATOM 1502 C C . PHE A 1 201 ? -2.243 -1.536 -4.580 1.00 86.31 201 PHE A C 1
ATOM 1504 O O . PHE A 1 201 ? -3.182 -1.260 -3.837 1.00 86.31 201 PHE A O 1
ATOM 1511 N N . GLY A 1 202 ? -1.920 -2.797 -4.889 1.00 86.88 202 GLY A N 1
ATOM 1512 C CA . GLY A 1 202 ? -2.627 -3.962 -4.362 1.00 86.88 202 GLY A CA 1
ATOM 1513 C C . GLY A 1 202 ? -2.554 -4.028 -2.838 1.00 86.88 202 GLY A C 1
ATOM 1514 O O . GLY A 1 202 ? -3.582 -4.182 -2.183 1.00 86.88 202 GLY A O 1
ATOM 1515 N N . ALA A 1 203 ? -1.367 -3.827 -2.254 1.00 86.31 203 ALA A N 1
ATOM 1516 C CA . ALA A 1 203 ? -1.212 -3.766 -0.803 1.00 86.31 203 ALA A CA 1
ATOM 1517 C C . ALA A 1 203 ? -2.041 -2.631 -0.181 1.00 86.31 203 ALA A C 1
ATOM 1519 O O . ALA A 1 203 ? -2.753 -2.875 0.788 1.00 86.31 203 ALA A O 1
ATOM 1520 N N . ALA A 1 204 ? -2.004 -1.420 -0.746 1.00 88.88 204 ALA A N 1
ATOM 1521 C CA . ALA A 1 204 ? -2.807 -0.295 -0.267 1.00 88.88 204 ALA A CA 1
ATOM 1522 C C . ALA A 1 204 ? -4.308 -0.617 -0.312 1.00 88.88 204 ALA A C 1
ATOM 1524 O O . ALA A 1 204 ? -5.009 -0.417 0.677 1.00 88.88 204 ALA A O 1
ATOM 1525 N N . LEU A 1 205 ? -4.780 -1.201 -1.415 1.00 90.62 205 LEU A N 1
ATOM 1526 C CA . LEU A 1 205 ? -6.172 -1.601 -1.587 1.00 90.62 205 LEU A CA 1
ATOM 1527 C C . LEU A 1 205 ? -6.615 -2.631 -0.551 1.00 90.62 205 LEU A C 1
ATOM 1529 O O . LEU A 1 205 ? -7.630 -2.429 0.115 1.00 90.62 205 LEU A O 1
ATOM 1533 N N . PHE A 1 206 ? -5.843 -3.698 -0.358 1.00 89.81 206 PHE A N 1
ATOM 1534 C CA . PHE A 1 206 ? -6.200 -4.728 0.615 1.00 89.81 206 PHE A CA 1
ATOM 1535 C C . PHE A 1 206 ? -6.044 -4.269 2.061 1.00 89.81 206 PHE A C 1
ATOM 1537 O O . PHE A 1 206 ? -6.838 -4.688 2.900 1.00 89.81 206 PHE A O 1
ATOM 1544 N N . VAL A 1 207 ? -5.102 -3.371 2.360 1.00 89.06 207 VAL A N 1
ATOM 1545 C CA . VAL A 1 207 ? -5.009 -2.732 3.679 1.00 89.06 207 VAL A CA 1
ATOM 1546 C C . VAL A 1 207 ? -6.247 -1.877 3.950 1.00 89.06 207 VAL A C 1
ATOM 1548 O O . VAL A 1 207 ? -6.828 -1.995 5.026 1.00 89.06 207 VAL A O 1
ATOM 1551 N N . THR A 1 208 ? -6.711 -1.080 2.983 1.00 90.00 208 THR A N 1
ATOM 1552 C CA . THR A 1 208 ? -7.939 -0.281 3.136 1.00 90.00 208 THR A CA 1
ATOM 1553 C C . THR A 1 208 ? -9.172 -1.168 3.324 1.00 90.00 208 THR A C 1
ATOM 1555 O O . THR A 1 208 ? -9.986 -0.910 4.212 1.00 90.00 208 THR A O 1
ATOM 1558 N N . VAL A 1 209 ? -9.300 -2.254 2.551 1.00 90.62 209 VAL A N 1
ATOM 1559 C CA . VAL A 1 209 ? -10.399 -3.223 2.717 1.00 90.62 209 VAL A CA 1
ATOM 1560 C C . VAL A 1 209 ? -10.332 -3.902 4.088 1.00 90.62 209 VAL A C 1
ATOM 1562 O O . VAL A 1 209 ? -11.342 -3.962 4.789 1.00 90.62 209 VAL A O 1
ATOM 1565 N N . ALA A 1 210 ? -9.154 -4.375 4.501 1.00 91.00 210 ALA A N 1
ATOM 1566 C CA . ALA A 1 210 ? -8.942 -4.995 5.806 1.00 91.00 210 ALA A CA 1
ATOM 1567 C C . ALA A 1 210 ? -9.305 -4.042 6.952 1.00 91.00 210 ALA A C 1
ATOM 1569 O O . ALA A 1 210 ? -10.020 -4.437 7.871 1.00 91.00 210 ALA A O 1
ATOM 1570 N N . GLN A 1 211 ? -8.885 -2.778 6.863 1.00 88.94 211 GLN A N 1
ATOM 1571 C CA . GLN A 1 211 ? -9.210 -1.743 7.842 1.00 88.94 211 GLN A CA 1
ATOM 1572 C C . GLN A 1 211 ? -10.718 -1.469 7.903 1.00 88.94 211 GLN A C 1
ATOM 1574 O O . GLN A 1 211 ? -11.284 -1.367 8.991 1.00 88.94 211 GLN A O 1
ATOM 1579 N N . SER A 1 212 ? -11.395 -1.400 6.753 1.00 89.31 212 SER A N 1
ATOM 1580 C CA . SER A 1 212 ? -12.851 -1.223 6.697 1.00 89.31 212 SER A CA 1
ATOM 1581 C C . SER A 1 212 ? -13.589 -2.415 7.322 1.00 89.31 212 SER A C 1
ATOM 1583 O O . SER A 1 212 ? -14.480 -2.225 8.153 1.00 89.31 212 SER A O 1
ATOM 1585 N N . ILE A 1 213 ? -13.184 -3.653 7.011 1.00 90.81 213 ILE A N 1
ATOM 1586 C CA . ILE A 1 213 ? -13.744 -4.871 7.627 1.00 90.81 213 ILE A CA 1
ATOM 1587 C C . ILE A 1 213 ? -13.513 -4.869 9.136 1.00 90.81 213 ILE A C 1
ATOM 1589 O O . ILE A 1 213 ? -14.449 -5.139 9.892 1.00 90.81 213 ILE A O 1
ATOM 1593 N N . PHE A 1 214 ? -12.296 -4.546 9.575 1.00 91.69 214 PHE A N 1
ATOM 1594 C CA . PHE A 1 214 ? -11.944 -4.475 10.986 1.00 91.69 214 PHE A CA 1
ATOM 1595 C C . PHE A 1 214 ? -12.824 -3.462 11.720 1.00 91.69 214 PHE A C 1
ATOM 1597 O O . PHE A 1 214 ? -13.488 -3.827 12.685 1.00 91.69 214 PHE A O 1
ATOM 1604 N N . ASN A 1 215 ? -12.908 -2.224 11.227 1.00 89.50 215 ASN A N 1
ATOM 1605 C CA . ASN A 1 215 ? -13.691 -1.156 11.852 1.00 89.50 215 ASN A CA 1
ATOM 1606 C C . ASN A 1 215 ? -15.186 -1.500 11.911 1.00 89.50 215 ASN A C 1
ATOM 1608 O O . ASN A 1 215 ? -15.822 -1.355 12.957 1.00 89.50 215 ASN A O 1
ATOM 1612 N N . ASN A 1 216 ? -15.743 -2.006 10.808 1.00 89.06 216 ASN A N 1
ATOM 1613 C CA . ASN A 1 216 ? -17.143 -2.424 10.734 1.00 89.06 216 ASN A CA 1
ATOM 1614 C C . ASN A 1 216 ? -17.439 -3.592 11.682 1.00 89.06 216 ASN A C 1
ATOM 1616 O O . ASN A 1 216 ? -18.467 -3.615 12.366 1.00 89.06 216 ASN A O 1
ATOM 1620 N N . SER A 1 217 ? -16.526 -4.562 11.744 1.00 89.75 217 SER A N 1
ATOM 1621 C CA . SER A 1 217 ? -16.620 -5.683 12.669 1.00 89.75 217 SER A CA 1
ATOM 1622 C C . SER A 1 217 ? -16.533 -5.220 14.117 1.00 89.75 217 SER A C 1
ATOM 1624 O O . SER A 1 217 ? -17.366 -5.629 14.925 1.00 89.75 217 SER A O 1
ATOM 1626 N N . MET A 1 218 ? -15.574 -4.353 14.435 1.00 88.94 218 MET A N 1
ATOM 1627 C CA . MET A 1 218 ? -15.309 -3.890 15.790 1.00 88.94 218 MET A CA 1
ATOM 1628 C C . MET A 1 218 ? -16.528 -3.168 16.356 1.00 88.94 218 MET A C 1
ATOM 1630 O O . MET A 1 218 ? -16.992 -3.531 17.430 1.00 88.94 218 MET A O 1
ATOM 1634 N N . ARG A 1 219 ? -17.138 -2.250 15.592 1.00 88.31 219 ARG A N 1
ATOM 1635 C CA . ARG A 1 219 ? -18.377 -1.553 15.993 1.00 88.31 219 ARG A CA 1
ATOM 1636 C C . ARG A 1 219 ? -19.507 -2.523 16.334 1.00 88.31 219 ARG A C 1
ATOM 1638 O O . ARG A 1 219 ? -20.145 -2.388 17.371 1.00 88.31 219 ARG A O 1
ATOM 1645 N N . ARG A 1 220 ? -19.742 -3.528 15.483 1.00 88.00 220 ARG A N 1
ATOM 1646 C CA . ARG A 1 220 ? -20.810 -4.521 15.704 1.00 88.00 220 ARG A CA 1
ATOM 1647 C C . ARG A 1 220 ? -20.529 -5.427 16.896 1.00 88.00 220 ARG A C 1
ATOM 1649 O O . ARG A 1 220 ? -21.439 -5.764 17.643 1.00 88.00 220 ARG A O 1
ATOM 1656 N N . THR A 1 221 ? -19.280 -5.844 17.042 1.00 88.69 221 THR A N 1
ATOM 1657 C CA . THR A 1 221 ? -18.878 -6.867 18.009 1.00 88.69 221 THR A CA 1
ATOM 1658 C C . THR A 1 221 ? -18.709 -6.259 19.403 1.00 88.69 221 THR A C 1
ATOM 1660 O O . THR A 1 221 ? -19.076 -6.878 20.397 1.00 88.69 221 THR A O 1
ATOM 1663 N N . LEU A 1 222 ? -18.268 -5.003 19.490 1.00 88.81 222 LEU A N 1
ATOM 1664 C CA . LEU A 1 222 ? -18.181 -4.266 20.749 1.00 88.81 222 LEU A CA 1
ATOM 1665 C C . LEU A 1 222 ? -19.557 -4.081 21.405 1.00 88.81 222 LEU A C 1
ATOM 1667 O O . LEU A 1 222 ? -19.688 -4.292 22.606 1.00 88.81 222 LEU A O 1
ATOM 1671 N N . LEU A 1 223 ? -20.597 -3.789 20.614 1.00 86.25 223 LEU A N 1
ATOM 1672 C CA . LEU A 1 223 ? -21.976 -3.705 21.113 1.00 86.25 223 LEU A CA 1
ATOM 1673 C C . LEU A 1 223 ? -22.463 -5.020 21.745 1.00 86.25 223 LEU A C 1
ATOM 1675 O O . LEU A 1 223 ? -23.322 -4.992 22.621 1.00 86.25 223 LEU A O 1
ATOM 1679 N N . GLN A 1 224 ? -21.925 -6.164 21.309 1.00 87.69 224 GLN A N 1
ATOM 1680 C CA . GLN A 1 224 ? -22.297 -7.485 21.821 1.00 87.69 224 GLN A CA 1
ATOM 1681 C C . GLN A 1 224 ? -21.536 -7.853 23.099 1.00 87.69 224 GLN A C 1
ATOM 1683 O O . GLN A 1 224 ? -22.145 -8.335 24.050 1.00 87.69 224 GLN A O 1
ATOM 1688 N N . TYR A 1 225 ? -20.216 -7.641 23.127 1.00 85.25 225 TYR A N 1
ATOM 1689 C CA . TYR A 1 225 ? -19.364 -8.109 24.228 1.00 85.25 225 TYR A CA 1
ATOM 1690 C C . TYR A 1 225 ? -19.100 -7.062 25.317 1.00 85.25 225 TYR A C 1
ATOM 1692 O O . TYR A 1 225 ? -18.782 -7.436 26.444 1.00 85.25 225 TYR A O 1
ATOM 1700 N N . ALA A 1 226 ? -19.223 -5.768 25.014 1.00 83.06 226 ALA A N 1
ATOM 1701 C CA . ALA A 1 226 ? -19.015 -4.685 25.973 1.00 83.06 226 ALA A CA 1
ATOM 1702 C C . ALA A 1 226 ? -20.007 -3.522 25.740 1.00 83.06 226 ALA A C 1
ATOM 1704 O O . ALA A 1 226 ? -19.602 -2.417 25.363 1.00 83.06 226 ALA A O 1
ATOM 1705 N N . PRO A 1 227 ? -21.318 -3.753 25.956 1.00 79.12 227 PRO A N 1
ATOM 1706 C CA . PRO A 1 227 ? -22.330 -2.715 25.791 1.00 79.12 227 PRO A CA 1
ATOM 1707 C C . PRO A 1 227 ? -22.067 -1.548 26.758 1.00 79.12 227 PRO A C 1
ATOM 1709 O O . PRO A 1 227 ? -21.939 -1.749 27.965 1.00 79.12 227 PRO A O 1
ATOM 1712 N N . GLY A 1 228 ? -21.982 -0.327 26.220 1.00 77.19 228 GLY A N 1
ATOM 1713 C CA . GLY A 1 228 ? -21.769 0.912 26.984 1.00 77.19 228 GLY A CA 1
ATOM 1714 C C . GLY A 1 228 ? -20.443 1.634 26.720 1.00 77.19 228 GLY A C 1
ATOM 1715 O O . GLY A 1 228 ? -20.304 2.776 27.143 1.00 77.19 228 GLY A O 1
ATOM 1716 N N . LEU A 1 229 ? -19.498 1.013 26.009 1.00 81.12 229 LEU A N 1
ATOM 1717 C CA . LEU A 1 229 ? -18.285 1.680 25.522 1.00 81.12 229 LEU A CA 1
ATOM 1718 C C . LEU A 1 229 ? -18.515 2.293 24.137 1.00 81.12 229 LEU A C 1
ATOM 1720 O O . LEU A 1 229 ? -19.174 1.686 23.289 1.00 81.12 229 LEU A O 1
ATOM 1724 N N . ASP A 1 230 ? -17.943 3.475 23.898 1.00 82.38 230 ASP A N 1
ATOM 1725 C CA . ASP A 1 230 ? -17.963 4.085 22.571 1.00 82.38 230 ASP A CA 1
ATOM 1726 C C . ASP A 1 230 ? -16.959 3.371 21.654 1.00 82.38 230 ASP A C 1
ATOM 1728 O O . ASP A 1 230 ? -15.746 3.345 21.891 1.00 82.38 230 ASP A O 1
ATOM 1732 N N . ALA A 1 231 ? -17.478 2.768 20.585 1.00 82.38 231 ALA A N 1
ATOM 1733 C CA . ALA A 1 231 ? -16.659 2.098 19.588 1.00 82.38 231 ALA A CA 1
ATOM 1734 C C . ALA A 1 231 ? -15.720 3.072 18.869 1.00 82.38 231 ALA A C 1
ATOM 1736 O O . ALA A 1 231 ? -14.632 2.659 18.464 1.00 82.38 231 ALA A O 1
ATOM 1737 N N . GLU A 1 232 ? -16.105 4.343 18.720 1.00 82.62 232 GLU A N 1
ATOM 1738 C CA . GLU A 1 232 ? -15.266 5.339 18.052 1.00 82.62 232 GLU A CA 1
ATOM 1739 C C . GLU A 1 232 ? -13.991 5.619 18.848 1.00 82.62 232 GLU A C 1
ATOM 1741 O O . GLU A 1 232 ? -12.901 5.692 18.276 1.00 82.62 232 GLU A O 1
ATOM 1746 N N . GLU A 1 233 ? -14.114 5.727 20.170 1.00 81.62 233 GLU A N 1
ATOM 1747 C CA . GLU A 1 233 ? -12.997 6.032 21.063 1.00 81.62 233 GLU A CA 1
ATOM 1748 C C . GLU A 1 233 ? -11.977 4.887 21.082 1.00 81.62 233 GLU A C 1
ATOM 1750 O O . GLU A 1 233 ? -10.770 5.118 20.992 1.00 81.62 233 GLU A O 1
ATOM 1755 N N . ILE A 1 234 ? -12.455 3.639 21.082 1.00 82.94 234 ILE A N 1
ATOM 1756 C CA . ILE A 1 234 ? -11.596 2.448 21.032 1.00 82.94 234 ILE A CA 1
ATOM 1757 C C . ILE A 1 234 ? -10.915 2.303 19.666 1.00 82.94 234 ILE A C 1
ATOM 1759 O O . ILE A 1 234 ? -9.722 2.004 19.603 1.00 82.94 234 ILE A O 1
ATOM 1763 N N . ILE A 1 235 ? -11.635 2.536 18.564 1.00 83.81 235 ILE A N 1
ATOM 1764 C CA . ILE A 1 235 ? -11.063 2.444 17.211 1.00 83.81 235 ILE A CA 1
ATOM 1765 C C . ILE A 1 235 ? -10.012 3.540 16.993 1.00 83.81 235 ILE A C 1
ATOM 1767 O O . ILE A 1 235 ? -8.937 3.257 16.464 1.00 83.81 235 ILE A O 1
ATOM 1771 N N . THR A 1 236 ? -10.293 4.768 17.434 1.00 80.69 236 THR A N 1
ATOM 1772 C CA . THR A 1 236 ? -9.391 5.917 17.258 1.00 80.69 236 THR A CA 1
ATOM 1773 C C . THR A 1 236 ? -8.186 5.846 18.196 1.00 80.69 236 THR A C 1
ATOM 1775 O O . THR A 1 236 ? -7.068 6.153 17.783 1.00 80.69 236 THR A O 1
ATOM 1778 N N . GLY A 1 237 ? -8.387 5.406 19.444 1.00 78.62 237 GLY A N 1
ATOM 1779 C CA . GLY A 1 237 ? -7.305 5.165 20.404 1.00 78.62 237 GLY A CA 1
ATOM 1780 C C . GLY A 1 237 ? -6.434 3.959 20.036 1.00 78.62 237 GLY A C 1
ATOM 1781 O O . GLY A 1 237 ? -5.251 3.905 20.376 1.00 78.62 237 GLY A O 1
ATOM 1782 N N . GLY A 1 238 ? -6.993 3.002 19.294 1.00 79.94 238 GLY A N 1
ATOM 1783 C CA . GLY A 1 238 ? -6.295 1.809 18.838 1.00 79.94 238 GLY A CA 1
ATOM 1784 C C . GLY A 1 238 ? -5.880 0.873 19.978 1.00 79.94 238 GLY A C 1
ATOM 1785 O O . GLY A 1 238 ? -6.162 1.093 21.155 1.00 79.94 238 GLY A O 1
ATOM 1786 N N . ALA A 1 239 ? -5.159 -0.196 19.623 1.00 72.50 239 ALA A N 1
ATOM 1787 C CA . ALA A 1 239 ? -4.814 -1.282 20.547 1.00 72.50 239 ALA A CA 1
ATOM 1788 C C . ALA A 1 239 ? -3.982 -0.834 21.767 1.00 72.50 239 ALA A C 1
ATOM 1790 O O . ALA A 1 239 ? -4.075 -1.438 22.834 1.00 72.50 239 ALA A O 1
ATOM 1791 N N . ALA A 1 240 ? -3.185 0.231 21.627 1.00 73.12 240 ALA A N 1
ATOM 1792 C CA . ALA A 1 240 ? -2.334 0.745 22.699 1.00 73.12 240 ALA A CA 1
ATOM 1793 C C . ALA A 1 240 ? -3.138 1.401 23.837 1.00 73.12 240 ALA A C 1
ATOM 1795 O O . ALA A 1 240 ? -2.735 1.316 24.996 1.00 73.12 240 ALA A O 1
ATOM 1796 N N . SER A 1 241 ? -4.284 2.009 23.519 1.00 74.81 241 SER A N 1
ATOM 1797 C CA . SER A 1 241 ? -5.124 2.734 24.479 1.00 74.81 241 SER A CA 1
ATOM 1798 C C . SER A 1 241 ? -6.265 1.889 25.050 1.00 74.81 241 SER A C 1
ATOM 1800 O O . SER A 1 241 ? -6.968 2.334 25.952 1.00 74.81 241 SER A O 1
ATOM 1802 N N . VAL A 1 242 ? -6.440 0.643 24.600 1.00 78.62 242 VAL A N 1
ATOM 1803 C CA . VAL A 1 242 ? -7.526 -0.237 25.074 1.00 78.62 242 VAL A CA 1
ATOM 1804 C C . VAL A 1 242 ? -7.499 -0.421 26.593 1.00 78.62 242 VAL A C 1
ATOM 1806 O O . VAL A 1 242 ? -8.538 -0.361 27.242 1.00 78.62 242 VAL A O 1
ATOM 1809 N N . ARG A 1 243 ? -6.308 -0.585 27.183 1.00 76.50 243 ARG A N 1
ATOM 1810 C CA . ARG A 1 243 ? -6.155 -0.780 28.636 1.00 76.50 243 ARG A CA 1
ATOM 1811 C C . ARG A 1 243 ? -6.380 0.484 29.465 1.00 76.50 243 ARG A C 1
ATOM 1813 O O . ARG A 1 243 ? -6.597 0.367 30.664 1.00 76.50 243 ARG A O 1
ATOM 1820 N N . SER A 1 244 ? -6.307 1.667 28.855 1.00 77.88 244 SER A N 1
ATOM 1821 C CA . SER A 1 244 ? -6.690 2.923 29.512 1.00 77.88 244 SER A CA 1
ATOM 1822 C C . SER A 1 244 ? -8.179 3.234 29.359 1.00 77.88 244 SER A C 1
ATOM 1824 O O . SER A 1 244 ? -8.715 3.982 30.166 1.00 77.88 244 SER A O 1
ATOM 1826 N N . LEU A 1 245 ? -8.833 2.671 28.337 1.00 75.38 245 LEU A N 1
ATOM 1827 C CA . LEU A 1 245 ? -10.231 2.947 27.993 1.00 75.38 245 LEU A CA 1
ATOM 1828 C C . LEU A 1 245 ? -11.220 1.922 28.573 1.00 75.38 245 LEU A C 1
ATOM 1830 O O . LEU A 1 245 ? -12.395 2.234 28.723 1.00 75.38 245 LEU A O 1
ATOM 1834 N N . ALA A 1 246 ? -10.772 0.709 28.912 1.00 77.19 246 ALA A N 1
ATOM 1835 C CA . ALA A 1 246 ? -11.622 -0.337 29.481 1.00 77.19 246 ALA A CA 1
ATOM 1836 C C . ALA A 1 246 ? -10.937 -1.058 30.652 1.00 77.19 246 ALA A C 1
ATOM 1838 O O . ALA A 1 246 ? -9.776 -1.464 30.553 1.00 77.19 246 ALA A O 1
ATOM 1839 N N . THR A 1 247 ? -11.683 -1.286 31.740 1.00 79.56 247 THR A N 1
ATOM 1840 C CA . THR A 1 247 ? -11.172 -1.915 32.973 1.00 79.56 247 THR A CA 1
ATOM 1841 C C . THR A 1 247 ? -12.063 -3.082 33.415 1.00 79.56 247 THR A C 1
ATOM 1843 O O . THR A 1 247 ? -13.287 -3.039 33.283 1.00 79.56 247 THR A O 1
ATOM 1846 N N . GLY A 1 248 ? -11.467 -4.144 33.970 1.00 81.25 248 GLY A N 1
ATOM 1847 C CA . GLY A 1 248 ? -12.204 -5.298 34.509 1.00 81.25 248 GLY A CA 1
ATOM 1848 C C . GLY A 1 248 ? -12.947 -6.098 33.431 1.00 81.25 248 GLY A C 1
ATOM 1849 O O . GLY A 1 248 ? -12.400 -6.350 32.365 1.00 81.25 248 GLY A O 1
ATOM 1850 N N . LYS A 1 249 ? -14.211 -6.474 33.680 1.00 77.44 249 LYS A N 1
ATOM 1851 C CA . LYS A 1 249 ? -15.022 -7.287 32.744 1.00 77.44 249 LYS A CA 1
ATOM 1852 C C . LYS A 1 249 ? -15.223 -6.645 31.364 1.00 77.44 249 LYS A C 1
ATOM 1854 O O . LYS A 1 249 ? -15.437 -7.356 30.388 1.00 77.44 249 LYS A O 1
ATOM 1859 N N . GLN A 1 250 ? -15.158 -5.316 31.269 1.00 81.56 250 GLN A N 1
ATOM 1860 C CA . GLN A 1 250 ? -15.236 -4.620 29.983 1.00 81.56 250 GLN A CA 1
ATOM 1861 C C . GLN A 1 250 ? -13.980 -4.848 29.136 1.00 81.56 250 GLN A C 1
ATOM 1863 O O . GLN A 1 250 ? -14.091 -4.959 27.920 1.00 81.56 250 GLN A O 1
ATOM 1868 N N . LEU A 1 251 ? -12.803 -4.982 29.759 1.00 84.12 251 LEU A N 1
ATOM 1869 C CA . LEU A 1 251 ? -11.556 -5.258 29.044 1.00 84.12 251 LEU A CA 1
ATOM 1870 C C . LEU A 1 251 ? -11.610 -6.627 28.356 1.00 84.12 251 LEU A C 1
ATOM 1872 O O . LEU A 1 251 ? -11.241 -6.728 27.190 1.00 84.12 251 LEU A O 1
ATOM 1876 N N . ASP A 1 252 ? -12.136 -7.649 29.035 1.00 85.88 252 ASP A N 1
ATOM 1877 C CA . ASP A 1 252 ? -12.309 -8.986 28.451 1.00 85.88 252 ASP A CA 1
ATOM 1878 C C . ASP A 1 252 ? -13.244 -8.947 27.233 1.00 85.88 252 ASP A C 1
ATOM 1880 O O . ASP A 1 252 ? -12.949 -9.542 26.195 1.00 85.88 252 ASP A O 1
ATOM 1884 N N . GLY A 1 253 ? -14.337 -8.180 27.323 1.00 86.00 253 GLY A N 1
ATOM 1885 C CA . GLY A 1 253 ? -15.267 -7.979 26.211 1.00 86.00 253 GLY A CA 1
ATOM 1886 C C . GLY A 1 253 ? -14.640 -7.240 25.024 1.00 86.00 253 GLY A C 1
ATOM 1887 O O . GLY A 1 253 ? -14.836 -7.636 23.873 1.00 86.00 253 GLY A O 1
ATOM 1888 N N . VAL A 1 254 ? -13.832 -6.206 25.283 1.00 86.69 254 VAL A N 1
ATOM 1889 C CA . VAL A 1 254 ? -13.097 -5.486 24.230 1.00 86.69 254 VAL A CA 1
ATOM 1890 C C . VAL A 1 254 ? -12.069 -6.402 23.565 1.00 86.69 254 VAL A C 1
ATOM 1892 O O . VAL A 1 254 ? -11.995 -6.436 22.338 1.00 86.69 254 VAL A O 1
ATOM 1895 N N . LEU A 1 255 ? -11.318 -7.191 24.339 1.00 86.81 255 LEU A N 1
ATOM 1896 C CA . LEU A 1 255 ? -10.348 -8.153 23.806 1.00 86.81 255 LEU A CA 1
ATOM 1897 C C . LEU A 1 255 ? -11.021 -9.232 22.947 1.00 86.81 255 LEU A C 1
ATOM 1899 O O . LEU A 1 255 ? -10.513 -9.549 21.870 1.00 86.81 255 LEU A O 1
ATOM 1903 N N . ALA A 1 256 ? -12.184 -9.741 23.364 1.00 89.06 256 ALA A N 1
ATOM 1904 C CA . ALA A 1 256 ? -12.980 -10.667 22.560 1.00 89.06 256 ALA A CA 1
ATOM 1905 C C . ALA A 1 256 ? -13.447 -10.022 21.243 1.00 89.06 256 ALA A C 1
ATOM 1907 O O . ALA A 1 256 ? -13.339 -10.630 20.175 1.00 89.06 256 ALA A O 1
ATOM 1908 N N . ALA A 1 257 ? -13.900 -8.766 21.290 1.00 89.69 257 ALA A N 1
ATOM 1909 C CA . ALA A 1 257 ? -14.301 -8.033 20.093 1.00 89.69 257 ALA A CA 1
ATOM 1910 C C . ALA A 1 257 ? -13.129 -7.768 19.131 1.00 89.69 257 ALA A C 1
ATOM 1912 O O . ALA A 1 257 ? -13.307 -7.877 17.912 1.00 89.69 257 ALA A O 1
ATOM 1913 N N . TYR A 1 258 ? -11.933 -7.494 19.661 1.00 89.50 258 TYR A N 1
ATOM 1914 C CA . TYR A 1 258 ? -10.703 -7.410 18.872 1.00 89.50 258 TYR A CA 1
ATOM 1915 C C . TYR A 1 258 ? -10.374 -8.746 18.209 1.00 89.50 258 TYR A C 1
ATOM 1917 O O . TYR A 1 258 ? -10.162 -8.766 17.000 1.00 89.50 258 TYR A O 1
ATOM 1925 N N . ALA A 1 259 ? -10.375 -9.848 18.963 1.00 91.12 259 ALA A N 1
ATOM 1926 C CA . ALA A 1 259 ? -10.052 -11.176 18.442 1.00 91.12 259 ALA A CA 1
ATOM 1927 C C . ALA A 1 259 ? -10.963 -11.559 17.265 1.00 91.12 259 ALA A C 1
ATOM 1929 O O . ALA A 1 259 ? -10.475 -11.842 16.175 1.00 91.12 259 ALA A O 1
ATOM 1930 N N . VAL A 1 260 ? -12.284 -11.431 17.431 1.00 92.75 260 VAL A N 1
ATOM 1931 C CA . VAL A 1 260 ? -13.259 -11.727 16.364 1.00 92.75 260 VAL A CA 1
ATOM 1932 C C . VAL A 1 260 ? -13.080 -10.810 15.150 1.00 92.75 260 VAL A C 1
ATOM 1934 O O . VAL A 1 260 ? -13.235 -11.239 14.004 1.00 92.75 260 VAL A O 1
ATOM 1937 N N . SER A 1 261 ? -12.768 -9.531 15.371 1.00 92.06 261 SER A N 1
ATOM 1938 C CA . SER A 1 261 ? -12.560 -8.582 14.273 1.00 92.06 261 SER A CA 1
ATOM 1939 C C . SER A 1 261 ? -11.269 -8.862 13.509 1.00 92.06 261 SER A C 1
ATOM 1941 O O . SER A 1 261 ? -11.264 -8.771 12.282 1.00 92.06 261 SER A O 1
ATOM 1943 N N . VAL A 1 262 ? -10.206 -9.265 14.208 1.00 91.50 262 VAL A N 1
ATOM 1944 C CA . VAL A 1 262 ? -8.960 -9.739 13.595 1.00 91.50 262 VAL A CA 1
ATOM 1945 C C . VAL A 1 262 ? -9.206 -11.028 12.814 1.00 91.50 262 VAL A C 1
ATOM 1947 O O . VAL A 1 262 ? -8.781 -11.108 11.664 1.00 91.50 262 VAL A O 1
ATOM 1950 N N . ASP A 1 263 ? -9.957 -11.985 13.361 1.00 93.50 263 ASP A N 1
ATOM 1951 C CA . ASP A 1 263 ? -10.289 -13.235 12.666 1.00 93.50 263 ASP A CA 1
ATOM 1952 C C . ASP A 1 263 ? -10.983 -12.968 11.324 1.00 93.50 263 ASP A C 1
ATOM 1954 O O . ASP A 1 263 ? -10.613 -13.546 10.301 1.00 93.50 263 ASP A O 1
ATOM 1958 N N . ARG A 1 264 ? -11.934 -12.024 11.278 1.00 91.88 264 ARG A N 1
ATOM 1959 C CA . ARG A 1 264 ? -12.594 -11.615 10.022 1.00 91.88 264 ARG A CA 1
ATOM 1960 C C . ARG A 1 264 ? -11.620 -11.067 8.982 1.00 91.88 264 ARG A C 1
ATOM 1962 O O . ARG A 1 264 ? -11.779 -11.351 7.796 1.00 91.88 264 ARG A O 1
ATOM 1969 N N . VAL A 1 265 ? -10.609 -10.316 9.410 1.00 93.50 265 VAL A N 1
ATOM 1970 C CA . VAL A 1 265 ? -9.544 -9.840 8.517 1.00 93.50 265 VAL A CA 1
ATOM 1971 C C . VAL A 1 265 ? -8.644 -10.995 8.068 1.00 93.50 265 VAL A C 1
ATOM 1973 O O . VAL A 1 265 ? -8.267 -11.059 6.898 1.00 93.50 265 VAL A O 1
ATOM 1976 N N . MET A 1 266 ? -8.339 -11.947 8.951 1.00 93.56 266 MET A N 1
ATOM 1977 C CA . MET A 1 266 ? -7.533 -13.123 8.605 1.00 93.56 266 MET A CA 1
ATOM 1978 C C . MET A 1 266 ? -8.238 -14.034 7.594 1.00 93.56 266 MET A C 1
ATOM 1980 O O . MET A 1 266 ? -7.577 -14.576 6.709 1.00 93.56 266 MET A O 1
ATOM 1984 N N . TYR A 1 267 ? -9.571 -14.140 7.638 1.00 93.50 267 TYR A N 1
ATOM 1985 C CA . TYR A 1 267 ? -10.334 -14.847 6.604 1.00 93.50 267 TYR A CA 1
ATOM 1986 C C . TYR A 1 267 ? -10.205 -14.198 5.222 1.00 93.50 267 TYR A C 1
ATOM 1988 O O . TYR A 1 267 ? -10.086 -14.917 4.230 1.00 93.50 267 TYR A O 1
ATOM 1996 N N . LEU A 1 268 ? -10.168 -12.862 5.139 1.00 91.31 268 LEU A N 1
ATOM 1997 C CA . LEU A 1 268 ? -9.884 -12.171 3.877 1.00 91.31 268 LEU A CA 1
ATOM 1998 C C . LEU A 1 268 ? -8.487 -12.544 3.359 1.00 91.31 268 LEU A C 1
ATOM 2000 O O . LEU A 1 268 ? -8.342 -12.900 2.191 1.00 91.31 268 LEU A O 1
ATOM 2004 N N . ALA A 1 269 ? -7.470 -12.500 4.222 1.00 89.69 269 ALA A N 1
ATOM 2005 C CA . ALA A 1 269 ? -6.104 -12.859 3.842 1.00 89.69 269 ALA A CA 1
ATOM 2006 C C . ALA A 1 269 ? -6.000 -14.322 3.373 1.00 89.69 269 ALA A C 1
ATOM 2008 O O . ALA A 1 269 ? -5.377 -14.600 2.347 1.00 89.69 269 ALA A O 1
ATOM 2009 N N . ALA A 1 270 ? -6.665 -15.247 4.071 1.00 91.75 270 ALA A N 1
ATOM 2010 C CA . ALA A 1 270 ? -6.726 -16.655 3.689 1.00 91.75 270 ALA A CA 1
ATOM 2011 C C . ALA A 1 270 ? -7.417 -16.854 2.329 1.00 91.75 270 ALA A C 1
ATOM 2013 O O . ALA A 1 270 ? -6.900 -17.582 1.479 1.00 91.75 270 ALA A O 1
ATOM 2014 N N . ALA A 1 271 ? -8.540 -16.169 2.088 1.00 91.62 271 ALA A N 1
ATOM 2015 C CA . ALA A 1 271 ? -9.258 -16.226 0.816 1.00 91.62 271 ALA A CA 1
ATOM 2016 C C . ALA A 1 271 ? -8.408 -15.697 -0.349 1.00 91.62 271 ALA A C 1
ATOM 2018 O O . ALA A 1 271 ? -8.361 -16.318 -1.411 1.00 91.62 271 ALA A O 1
ATOM 2019 N N . LEU A 1 272 ? -7.686 -14.591 -0.145 1.00 89.56 272 LEU A N 1
ATOM 2020 C CA . LEU A 1 272 ? -6.768 -14.039 -1.144 1.00 89.56 272 LEU A CA 1
ATOM 2021 C C . LEU A 1 272 ? -5.579 -14.964 -1.411 1.00 89.56 272 LEU A C 1
ATOM 2023 O O . LEU A 1 272 ? -5.178 -15.118 -2.565 1.00 89.56 272 LEU A O 1
ATOM 2027 N N . GLY A 1 273 ? -5.042 -15.610 -0.374 1.00 88.31 273 GLY A N 1
ATOM 2028 C CA . GLY A 1 273 ? -3.996 -16.623 -0.515 1.00 88.31 273 GLY A CA 1
ATOM 2029 C C . GLY A 1 273 ? -4.461 -17.820 -1.349 1.00 88.31 273 GLY A C 1
ATOM 2030 O O . GLY A 1 273 ? -3.781 -18.212 -2.298 1.00 88.31 273 GLY A O 1
ATOM 2031 N N . ALA A 1 274 ? -5.655 -18.345 -1.059 1.00 89.50 274 ALA A N 1
ATOM 2032 C CA . ALA A 1 274 ? -6.258 -19.434 -1.825 1.00 89.50 274 ALA A CA 1
ATOM 2033 C C . ALA A 1 274 ? -6.540 -19.029 -3.283 1.00 89.50 274 ALA A C 1
ATOM 2035 O O . ALA A 1 274 ? -6.184 -19.760 -4.207 1.00 89.50 274 ALA A O 1
ATOM 2036 N N . ALA A 1 275 ? -7.106 -17.839 -3.507 1.00 87.38 275 ALA A N 1
ATOM 2037 C CA . ALA A 1 275 ? -7.340 -17.315 -4.850 1.00 87.38 275 ALA A CA 1
ATOM 2038 C C . ALA A 1 275 ? -6.027 -17.177 -5.635 1.00 87.38 275 ALA A C 1
ATOM 2040 O O . ALA A 1 275 ? -5.940 -17.632 -6.774 1.00 87.38 275 ALA A O 1
ATOM 2041 N N . SER A 1 276 ? -4.985 -16.619 -5.012 1.00 84.31 276 SER A N 1
ATOM 2042 C CA . SER A 1 276 ? -3.659 -16.464 -5.627 1.00 84.31 276 SER A CA 1
ATOM 2043 C C . SER A 1 276 ? -3.051 -17.811 -6.022 1.00 84.31 276 SER A C 1
ATOM 2045 O O . SER A 1 276 ? -2.474 -17.934 -7.102 1.00 84.31 276 SER A O 1
ATOM 2047 N N . PHE A 1 277 ? -3.227 -18.839 -5.186 1.00 84.50 277 PHE A N 1
ATOM 2048 C CA . PHE A 1 277 ? -2.800 -20.203 -5.497 1.00 84.50 277 PHE A CA 1
ATOM 2049 C C . PHE A 1 277 ? -3.521 -20.764 -6.735 1.00 84.50 277 PHE A C 1
ATOM 2051 O O . PHE A 1 277 ? -2.871 -21.305 -7.630 1.00 84.50 277 PHE A O 1
ATOM 2058 N N . CYS A 1 278 ? -4.840 -20.572 -6.841 1.00 83.88 278 CYS A N 1
ATOM 2059 C CA . CYS A 1 278 ? -5.613 -20.986 -8.017 1.00 83.88 278 CYS A CA 1
ATOM 2060 C C . CYS A 1 278 ? -5.207 -20.222 -9.289 1.00 83.88 278 CYS A C 1
ATOM 2062 O O . CYS A 1 278 ? -5.034 -20.835 -10.344 1.00 83.88 278 CYS A O 1
ATOM 2064 N N . PHE A 1 279 ? -4.999 -18.904 -9.195 1.00 80.56 279 PHE A N 1
ATOM 2065 C CA . PHE A 1 279 ? -4.515 -18.086 -10.314 1.00 80.56 279 PHE A CA 1
ATOM 2066 C C . PHE A 1 279 ? -3.114 -18.499 -10.779 1.00 80.56 279 PHE A C 1
ATOM 2068 O O . PHE A 1 279 ? -2.827 -18.428 -11.975 1.00 80.56 279 PHE A O 1
ATOM 2075 N N . GLY A 1 280 ? -2.275 -19.001 -9.867 1.00 72.06 280 GLY A N 1
ATOM 2076 C CA . GLY A 1 280 ? -0.955 -19.556 -10.172 1.00 72.06 280 GLY A CA 1
ATOM 2077 C C . GLY A 1 280 ? -0.979 -20.613 -11.279 1.00 72.06 280 GLY A C 1
ATOM 2078 O O . GLY A 1 280 ? -0.111 -20.617 -12.150 1.00 72.06 280 GLY A O 1
ATOM 2079 N N . TRP A 1 281 ? -2.008 -21.463 -11.302 1.00 73.12 281 TRP A N 1
ATOM 2080 C CA . TRP A 1 281 ? -2.139 -22.531 -12.300 1.00 73.12 281 TRP A CA 1
ATOM 2081 C C . TRP A 1 281 ? -2.546 -22.011 -13.690 1.00 73.12 281 TRP A C 1
ATOM 2083 O O . TRP A 1 281 ? -2.192 -22.606 -14.707 1.00 73.12 281 TRP A O 1
ATOM 2093 N N . GLY A 1 282 ? -3.264 -20.884 -13.751 1.00 68.75 282 GLY A N 1
ATOM 2094 C CA . GLY A 1 282 ? -3.758 -20.281 -14.995 1.00 68.75 282 GLY A CA 1
ATOM 2095 C C . GLY A 1 282 ? -2.706 -19.502 -15.792 1.00 68.75 282 GLY A C 1
ATOM 2096 O O . GLY A 1 282 ? -2.953 -19.132 -16.936 1.00 68.75 282 GLY A O 1
ATOM 2097 N N . LEU A 1 283 ? -1.526 -19.266 -15.213 1.00 62.66 283 LEU A N 1
ATOM 2098 C CA . LEU A 1 283 ? -0.483 -18.404 -15.783 1.00 62.66 283 LEU A CA 1
ATOM 2099 C C . LEU A 1 283 ? 0.393 -19.078 -16.859 1.00 62.66 283 LEU A C 1
ATOM 2101 O O . LEU A 1 283 ? 1.248 -18.418 -17.450 1.00 62.66 283 LEU A O 1
ATOM 2105 N N . GLY A 1 284 ? 0.139 -20.354 -17.166 1.00 62.16 284 GLY A N 1
ATOM 2106 C CA . GLY A 1 284 ? 0.813 -21.098 -18.230 1.00 62.16 284 GLY A CA 1
ATOM 2107 C C . GLY A 1 284 ? 2.236 -21.544 -17.871 1.00 62.16 284 GLY A C 1
ATOM 2108 O O . GLY A 1 284 ? 2.968 -20.892 -17.130 1.00 62.16 284 GLY A O 1
ATOM 2109 N N . TRP A 1 285 ? 2.651 -22.687 -18.416 1.00 61.84 285 TRP A N 1
ATOM 2110 C CA . TRP A 1 285 ? 3.973 -23.263 -18.164 1.00 61.84 285 TRP A CA 1
ATOM 2111 C C . TRP A 1 285 ? 4.957 -22.792 -19.233 1.00 61.84 285 TRP A C 1
ATOM 2113 O O . TRP A 1 285 ? 4.879 -23.217 -20.384 1.00 61.84 285 TRP A O 1
ATOM 2123 N N . THR A 1 286 ? 5.892 -21.918 -18.859 1.00 61.69 286 THR A N 1
ATOM 2124 C CA . THR A 1 286 ? 6.958 -21.456 -19.762 1.00 61.69 286 THR A CA 1
ATOM 2125 C C . THR A 1 286 ? 8.283 -22.108 -19.369 1.00 61.69 286 THR A C 1
ATOM 2127 O O . THR A 1 286 ? 8.726 -21.968 -18.231 1.00 61.69 286 THR A O 1
ATOM 2130 N N . ASP A 1 287 ? 8.928 -22.834 -20.292 1.00 64.81 287 ASP A N 1
ATOM 2131 C CA . ASP A 1 287 ? 10.228 -23.471 -20.026 1.00 64.81 287 ASP A CA 1
ATOM 2132 C C . ASP A 1 287 ? 11.360 -22.431 -20.065 1.00 64.81 287 ASP A C 1
ATOM 2134 O O . ASP A 1 287 ? 11.806 -21.997 -21.130 1.00 64.81 287 ASP A O 1
ATOM 2138 N N . ILE A 1 288 ? 11.850 -22.066 -18.881 1.00 62.34 288 ILE A N 1
ATOM 2139 C CA . ILE A 1 288 ? 12.893 -21.054 -18.651 1.00 62.34 288 ILE A CA 1
ATOM 2140 C C . ILE A 1 288 ? 14.230 -21.429 -19.328 1.00 62.34 288 ILE A C 1
ATOM 2142 O O . ILE A 1 288 ? 15.035 -20.546 -19.643 1.00 62.34 288 ILE A O 1
ATOM 2146 N N . ARG A 1 289 ? 14.482 -22.721 -19.606 1.00 62.53 289 ARG A N 1
ATOM 2147 C CA . ARG A 1 289 ? 15.734 -23.182 -20.243 1.00 62.53 289 ARG A CA 1
ATOM 2148 C C . ARG A 1 289 ? 15.815 -22.786 -21.713 1.00 62.53 289 ARG A C 1
ATOM 2150 O O . ARG A 1 289 ? 16.894 -22.446 -22.195 1.00 62.53 289 ARG A O 1
ATOM 2157 N N . LYS A 1 290 ? 14.684 -22.806 -22.426 1.00 61.91 290 LYS A N 1
ATOM 2158 C CA . LYS A 1 290 ? 14.622 -22.381 -23.836 1.00 61.91 290 LYS A CA 1
ATOM 2159 C C . LYS A 1 290 ? 14.905 -20.885 -23.971 1.00 61.91 290 LYS A C 1
ATOM 2161 O O . LYS A 1 290 ? 15.633 -20.480 -24.869 1.00 61.91 290 LYS A O 1
ATOM 2166 N N . VAL A 1 291 ? 14.407 -20.109 -23.014 1.00 60.06 291 VAL A N 1
ATOM 2167 C CA . VAL A 1 291 ? 14.594 -18.658 -22.921 1.00 60.06 291 VAL A CA 1
ATOM 2168 C C . VAL A 1 291 ? 16.053 -18.296 -22.655 1.00 60.06 291 VAL A C 1
ATOM 2170 O O . VAL A 1 291 ? 16.620 -17.473 -23.362 1.00 60.06 291 VAL A O 1
ATOM 2173 N N . HIS A 1 292 ? 16.706 -18.965 -21.695 1.00 60.31 292 HIS A N 1
ATOM 2174 C CA . HIS A 1 292 ? 18.137 -18.759 -21.436 1.00 60.31 292 HIS A CA 1
ATOM 2175 C C . HIS A 1 292 ? 18.997 -19.044 -22.668 1.00 60.31 292 HIS A C 1
ATOM 2177 O O . HIS A 1 292 ? 19.968 -18.334 -22.912 1.00 60.31 292 HIS A O 1
ATOM 2183 N N . ARG A 1 293 ? 18.633 -20.066 -23.453 1.00 60.06 293 ARG A N 1
ATOM 2184 C CA . ARG A 1 293 ? 19.335 -20.396 -24.695 1.00 60.06 293 ARG A CA 1
ATOM 2185 C C . ARG A 1 293 ? 19.175 -19.298 -25.746 1.00 60.06 293 ARG A C 1
ATOM 2187 O O . ARG A 1 293 ? 20.162 -18.949 -26.372 1.00 60.06 293 ARG A O 1
ATOM 2194 N N . GLN A 1 294 ? 17.973 -18.745 -25.915 1.00 63.50 294 GLN A N 1
ATOM 2195 C CA . GLN A 1 294 ? 17.734 -17.625 -26.836 1.00 63.50 294 GLN A CA 1
ATOM 2196 C C . GLN A 1 294 ? 18.482 -16.361 -26.405 1.00 63.50 294 GLN A C 1
ATOM 2198 O O . GLN A 1 294 ? 19.213 -15.798 -27.208 1.00 63.50 294 GLN A O 1
ATOM 2203 N N . ASN A 1 295 ? 18.407 -15.989 -25.126 1.00 59.28 295 ASN A N 1
ATOM 2204 C CA . ASN A 1 295 ? 19.124 -14.821 -24.610 1.00 59.28 295 ASN A CA 1
ATOM 2205 C C . ASN A 1 295 ? 20.651 -14.982 -24.727 1.00 59.28 295 ASN A C 1
ATOM 2207 O O . ASN A 1 295 ? 21.358 -14.005 -24.947 1.00 59.28 295 ASN A O 1
ATOM 2211 N N . ALA A 1 296 ? 21.178 -16.203 -24.573 1.00 60.72 296 ALA A N 1
ATOM 2212 C CA . ALA A 1 296 ? 22.600 -16.475 -24.780 1.00 60.72 296 ALA A CA 1
ATOM 2213 C C . ALA A 1 296 ? 23.016 -16.276 -26.247 1.00 60.72 296 ALA A C 1
ATOM 2215 O O . ALA A 1 296 ? 24.091 -15.741 -26.495 1.00 60.72 296 ALA A O 1
ATOM 2216 N N . LEU A 1 297 ? 22.154 -16.658 -27.196 1.00 65.88 297 LEU A N 1
ATOM 2217 C CA . LEU A 1 297 ? 22.385 -16.453 -28.628 1.00 65.88 297 LEU A CA 1
ATOM 2218 C C . LEU A 1 297 ? 22.318 -14.966 -29.006 1.00 65.88 297 LEU A C 1
ATOM 2220 O O . LEU A 1 297 ? 23.198 -14.500 -29.719 1.00 65.88 297 LEU A O 1
ATOM 2224 N N . GLU A 1 298 ? 21.349 -14.211 -28.476 1.00 64.88 298 GLU A N 1
ATOM 2225 C CA . GLU A 1 298 ? 21.243 -12.758 -28.701 1.00 64.88 298 GLU A CA 1
ATOM 2226 C C . GLU A 1 298 ? 22.464 -12.000 -28.159 1.00 64.88 298 GLU A C 1
ATOM 2228 O O . GLU A 1 298 ? 22.989 -11.114 -28.825 1.00 64.88 298 GLU A O 1
ATOM 2233 N N . VAL A 1 299 ? 22.965 -12.375 -26.975 1.00 62.97 299 VAL A N 1
ATOM 2234 C CA . VAL A 1 299 ? 24.188 -11.783 -26.403 1.00 62.97 299 VAL A CA 1
ATOM 2235 C C . VAL A 1 299 ? 25.422 -12.138 -27.235 1.00 62.97 299 VAL A C 1
ATOM 2237 O O . VAL A 1 299 ? 26.321 -11.314 -27.386 1.00 62.97 299 VAL A O 1
ATOM 2240 N N . GLU A 1 300 ? 25.491 -13.355 -27.777 1.00 62.38 300 GLU A N 1
ATOM 2241 C CA . GLU A 1 300 ? 26.583 -13.757 -28.666 1.00 62.38 300 GLU A CA 1
ATOM 2242 C C . GLU A 1 300 ? 26.548 -12.984 -29.995 1.00 62.38 300 GLU A C 1
ATOM 2244 O O . GLU A 1 300 ? 27.594 -12.609 -30.521 1.00 62.38 300 GLU A O 1
ATOM 2249 N N . GLU A 1 301 ? 25.356 -12.705 -30.517 1.00 65.50 301 GLU A N 1
ATOM 2250 C CA . GLU A 1 301 ? 25.147 -11.898 -31.719 1.00 65.50 301 GLU A CA 1
ATOM 2251 C C . GLU A 1 301 ? 25.481 -10.415 -31.476 1.00 65.50 301 GLU A C 1
ATOM 2253 O O . GLU A 1 301 ? 26.214 -9.816 -32.262 1.00 65.50 301 GLU A O 1
ATOM 2258 N N . GLU A 1 302 ? 25.058 -9.848 -30.342 1.00 63.62 302 GLU A N 1
ATOM 2259 C CA . GLU A 1 302 ? 25.399 -8.480 -29.925 1.00 63.62 302 GLU A CA 1
ATOM 2260 C C . GLU A 1 302 ? 26.917 -8.305 -29.740 1.00 63.62 302 GLU A C 1
ATOM 2262 O O . GLU A 1 302 ? 27.497 -7.337 -30.237 1.00 63.62 302 GLU A O 1
ATOM 2267 N N . ASN A 1 303 ? 27.589 -9.276 -29.111 1.00 65.00 303 ASN A N 1
ATOM 2268 C CA . ASN A 1 303 ? 29.048 -9.269 -28.974 1.00 65.00 303 ASN A CA 1
ATOM 2269 C C . ASN A 1 303 ? 29.755 -9.345 -30.336 1.00 65.00 303 ASN A C 1
ATOM 2271 O O . ASN A 1 303 ? 30.713 -8.609 -30.555 1.00 65.00 303 ASN A O 1
ATOM 2275 N N . LYS A 1 304 ? 29.261 -10.162 -31.277 1.00 67.50 304 LYS A N 1
ATOM 2276 C CA . LYS A 1 304 ? 29.814 -10.232 -32.645 1.00 67.50 304 LYS A CA 1
ATOM 2277 C C . LYS A 1 304 ? 29.677 -8.905 -33.392 1.00 67.50 304 LYS A C 1
ATOM 2279 O O . LYS A 1 304 ? 30.606 -8.499 -34.086 1.00 67.50 304 LYS A O 1
ATOM 2284 N N . VAL A 1 305 ? 28.553 -8.206 -33.234 1.00 65.81 305 VAL A N 1
ATOM 2285 C CA . VAL A 1 305 ? 28.341 -6.874 -33.828 1.00 65.81 305 VAL A CA 1
ATOM 2286 C C . VAL A 1 305 ? 29.288 -5.837 -33.213 1.00 65.81 305 VAL A C 1
ATOM 2288 O O . VAL A 1 305 ? 29.856 -5.017 -33.936 1.00 65.81 305 VAL A O 1
ATOM 2291 N N . LEU A 1 306 ? 29.501 -5.880 -31.894 1.00 61.97 306 LEU A N 1
ATOM 2292 C CA . LEU A 1 306 ? 30.424 -4.978 -31.197 1.00 61.97 306 LEU A CA 1
ATOM 2293 C C . LEU A 1 306 ? 31.892 -5.232 -31.562 1.00 61.97 306 LEU A C 1
ATOM 2295 O O . LEU A 1 306 ? 32.641 -4.268 -31.700 1.00 61.97 306 LEU A O 1
ATOM 2299 N N . GLU A 1 307 ? 32.294 -6.486 -31.771 1.00 64.25 307 GLU A N 1
ATOM 2300 C CA . GLU A 1 307 ? 33.638 -6.840 -32.253 1.00 64.25 307 GLU A CA 1
ATOM 2301 C C . GLU A 1 307 ? 33.871 -6.425 -33.716 1.00 64.25 307 GLU A C 1
ATOM 2303 O O . GLU A 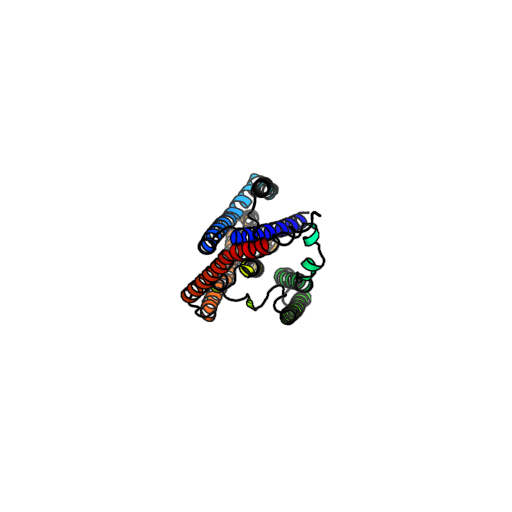1 307 ? 34.991 -6.078 -34.088 1.00 64.25 307 GLU A O 1
ATOM 2308 N N . GLN A 1 308 ? 32.824 -6.397 -34.548 1.00 58.19 308 GLN A N 1
ATOM 2309 C CA . GLN A 1 308 ? 32.911 -5.941 -35.943 1.00 58.19 308 GLN A CA 1
ATOM 2310 C C . GLN A 1 308 ? 32.933 -4.411 -36.095 1.00 58.19 308 GLN A C 1
ATOM 2312 O O . GLN A 1 308 ? 33.458 -3.898 -37.085 1.00 58.19 308 GLN A O 1
ATOM 2317 N N . LYS A 1 309 ? 32.394 -3.670 -35.121 1.00 53.06 309 LYS A N 1
ATOM 2318 C CA . LYS A 1 309 ? 32.302 -2.203 -35.138 1.00 53.06 309 LYS A CA 1
ATOM 2319 C C . LYS A 1 309 ? 33.661 -1.470 -35.231 1.00 53.06 309 LYS A C 1
ATOM 2321 O O . LYS A 1 309 ? 33.781 -0.624 -36.115 1.00 53.06 309 LYS A O 1
ATOM 2326 N N . PRO A 1 310 ? 34.706 -1.803 -34.442 1.00 53.16 310 PRO A N 1
ATOM 2327 C CA . PRO A 1 310 ? 36.019 -1.162 -34.584 1.00 53.16 310 PRO A CA 1
ATOM 2328 C C . PRO A 1 310 ? 36.688 -1.461 -35.936 1.00 53.16 310 PRO A C 1
ATOM 2330 O O . PRO A 1 310 ? 37.343 -0.590 -36.497 1.00 53.16 310 PRO A O 1
ATOM 2333 N N . ALA A 1 311 ? 36.462 -2.645 -36.519 1.00 53.44 311 ALA A N 1
ATOM 2334 C CA . ALA A 1 311 ? 37.014 -2.997 -37.830 1.00 53.44 311 ALA A CA 1
ATOM 2335 C C . ALA A 1 311 ? 36.369 -2.211 -38.992 1.00 53.44 311 ALA A C 1
ATOM 2337 O O . ALA A 1 311 ? 37.030 -1.947 -39.997 1.00 53.44 311 ALA A O 1
ATOM 2338 N N . MET A 1 312 ? 35.094 -1.818 -38.870 1.00 51.50 312 MET A N 1
ATOM 2339 C CA . MET A 1 312 ? 34.437 -0.928 -39.839 1.00 51.50 312 MET A CA 1
ATOM 2340 C C . MET A 1 312 ? 34.889 0.531 -39.702 1.00 51.50 312 MET A C 1
ATOM 2342 O O . MET A 1 312 ? 35.086 1.193 -40.722 1.00 51.50 312 MET A O 1
ATOM 2346 N N . ASP A 1 313 ? 35.072 1.026 -38.476 1.00 53.91 313 ASP A N 1
ATOM 2347 C CA . ASP A 1 313 ? 35.497 2.411 -38.226 1.00 53.91 313 ASP A CA 1
ATOM 2348 C C . ASP A 1 313 ? 36.956 2.658 -38.681 1.00 53.91 313 ASP A C 1
ATOM 2350 O O . ASP A 1 313 ? 37.276 3.726 -39.219 1.00 53.91 313 ASP A O 1
ATOM 2354 N N . ASP A 1 314 ? 37.829 1.647 -38.588 1.00 52.44 314 ASP A N 1
ATOM 2355 C CA . ASP A 1 314 ? 39.196 1.686 -39.137 1.00 52.44 314 ASP A CA 1
ATOM 2356 C C . ASP A 1 314 ? 39.222 1.678 -40.682 1.00 52.44 314 ASP A C 1
ATOM 2358 O O . ASP A 1 314 ? 40.021 2.379 -41.308 1.00 52.44 314 ASP A O 1
ATOM 2362 N N . LEU A 1 315 ? 38.306 0.950 -41.332 1.00 52.28 315 LEU A N 1
ATOM 2363 C CA . LEU A 1 315 ? 38.160 0.972 -42.797 1.00 52.28 315 LEU A CA 1
ATOM 2364 C C . LEU A 1 315 ? 37.568 2.298 -43.303 1.00 52.28 315 LEU A C 1
ATOM 2366 O O . LEU A 1 315 ? 37.951 2.779 -44.373 1.00 52.28 315 LEU A O 1
ATOM 2370 N N . ALA A 1 316 ? 36.667 2.917 -42.536 1.00 50.81 316 ALA A N 1
ATOM 2371 C CA . ALA A 1 316 ? 36.098 4.223 -42.859 1.00 50.81 316 ALA A CA 1
ATOM 2372 C C . ALA A 1 316 ? 37.133 5.354 -42.702 1.00 50.81 316 ALA A C 1
ATOM 2374 O O . ALA A 1 316 ? 37.239 6.212 -43.583 1.00 50.81 316 ALA A O 1
ATOM 2375 N N . SER A 1 317 ? 37.948 5.323 -41.641 1.00 47.59 317 SER A N 1
ATOM 2376 C CA . SER A 1 317 ? 39.001 6.320 -41.387 1.00 47.59 317 SER A CA 1
ATOM 2377 C C . SER A 1 317 ? 40.228 6.177 -42.304 1.00 47.59 317 SER A C 1
ATOM 2379 O O . SER A 1 317 ? 40.851 7.183 -42.650 1.00 47.59 317 SER A O 1
ATOM 2381 N N . GLY A 1 318 ? 40.528 4.969 -42.797 1.00 44.41 318 GLY A N 1
ATOM 2382 C CA . GLY A 1 318 ? 41.598 4.725 -43.775 1.00 44.41 318 GLY A CA 1
ATOM 2383 C C . GLY A 1 318 ? 41.307 5.219 -45.202 1.00 44.41 318 GLY A C 1
ATOM 2384 O O . GLY A 1 318 ? 42.234 5.413 -45.988 1.00 44.41 318 GLY A O 1
ATOM 2385 N N . SER A 1 319 ? 40.040 5.475 -45.549 1.00 44.94 319 SER A N 1
ATOM 2386 C CA . SER A 1 319 ? 39.637 5.893 -46.905 1.00 44.94 319 SER A CA 1
ATOM 2387 C C . SER A 1 319 ? 39.762 7.403 -47.185 1.00 44.94 319 SER A C 1
ATOM 2389 O O . SER A 1 319 ? 39.612 7.831 -48.329 1.00 44.94 319 SER A O 1
ATOM 2391 N N . GLY A 1 320 ? 40.078 8.219 -46.170 1.00 41.69 320 GLY A N 1
ATOM 2392 C CA . GLY A 1 320 ? 40.151 9.685 -46.276 1.00 41.69 320 GLY A CA 1
ATOM 2393 C C . GLY A 1 320 ? 41.551 10.287 -46.478 1.00 41.69 320 GLY A C 1
ATOM 2394 O O . GLY A 1 320 ? 41.672 11.508 -46.531 1.00 41.69 320 GLY A O 1
ATOM 2395 N N . SER A 1 321 ? 42.614 9.476 -46.568 1.00 39.06 321 SER A N 1
ATOM 2396 C CA . SER A 1 321 ? 44.006 9.956 -46.435 1.00 39.06 321 SER A CA 1
ATOM 2397 C C . SER A 1 321 ? 44.842 10.011 -47.731 1.00 39.06 321 SER A C 1
ATOM 2399 O O . SER A 1 321 ? 46.010 10.393 -47.663 1.00 39.06 321 SER A O 1
ATOM 2401 N N . THR A 1 322 ? 44.323 9.660 -48.913 1.00 42.91 322 THR A N 1
ATOM 2402 C CA . THR A 1 322 ? 45.162 9.495 -50.128 1.00 42.91 322 THR A CA 1
ATOM 2403 C C . THR A 1 322 ? 44.937 10.499 -51.270 1.00 42.91 322 THR A C 1
ATOM 2405 O O . THR A 1 322 ? 45.399 10.240 -52.376 1.00 42.91 322 THR A O 1
ATOM 2408 N N . SER A 1 323 ? 44.311 11.667 -51.058 1.00 41.31 323 SER A N 1
ATOM 2409 C CA . SER A 1 323 ? 44.048 12.622 -52.164 1.00 41.31 323 SER A CA 1
ATOM 2410 C C . SER A 1 323 ? 44.867 13.924 -52.202 1.00 41.31 323 SER A C 1
ATOM 2412 O O . SER A 1 323 ? 44.577 14.772 -53.038 1.00 41.31 323 SER A O 1
ATOM 2414 N N . ASN A 1 324 ? 45.906 14.112 -51.377 1.00 39.78 324 ASN A N 1
ATOM 2415 C CA . ASN A 1 324 ? 46.652 15.386 -51.332 1.00 39.78 324 ASN A CA 1
ATOM 2416 C C . ASN A 1 324 ? 48.181 15.221 -51.407 1.00 39.78 324 ASN A C 1
ATOM 2418 O O . ASN A 1 324 ? 48.911 15.689 -50.539 1.00 39.78 324 ASN A O 1
ATOM 2422 N N . VAL A 1 325 ? 48.686 14.584 -52.467 1.00 45.34 325 VAL A N 1
ATOM 2423 C CA . VAL A 1 325 ? 50.100 14.703 -52.870 1.00 45.34 325 VAL A CA 1
ATOM 2424 C C . VAL A 1 325 ? 50.184 14.759 -54.396 1.00 45.34 325 VAL A C 1
ATOM 2426 O O . VAL A 1 325 ? 50.576 13.793 -55.025 1.00 45.34 325 VAL A O 1
ATOM 2429 N N . GLU A 1 326 ? 49.769 15.873 -55.001 1.00 44.25 326 GLU A N 1
ATOM 2430 C CA . GLU A 1 326 ? 50.222 16.285 -56.342 1.00 44.25 326 GLU A CA 1
ATOM 2431 C C . GLU A 1 326 ? 49.748 17.719 -56.632 1.00 44.25 326 GLU A C 1
ATOM 2433 O O . GLU A 1 326 ? 48.657 17.938 -57.152 1.00 44.25 326 GLU A O 1
ATOM 2438 N N . ARG A 1 327 ? 50.552 18.712 -56.224 1.00 39.72 327 ARG A N 1
ATOM 2439 C CA . ARG A 1 327 ? 50.691 20.042 -56.857 1.00 39.72 327 ARG A CA 1
ATOM 2440 C C . ARG A 1 327 ? 51.677 20.896 -56.056 1.00 39.72 327 ARG A C 1
ATOM 2442 O O . ARG A 1 327 ? 51.292 21.680 -55.196 1.00 39.72 327 ARG A O 1
ATOM 2449 N N . VAL A 1 328 ? 52.958 20.746 -56.373 1.00 41.25 328 VAL A N 1
ATOM 2450 C CA . VAL A 1 328 ? 53.933 21.834 -56.249 1.00 41.25 328 VAL A CA 1
ATOM 2451 C C . VAL A 1 328 ? 54.668 21.881 -57.582 1.00 41.25 328 VAL A C 1
ATOM 2453 O O . VAL A 1 328 ? 55.477 21.007 -57.886 1.00 41.25 328 VAL A O 1
ATOM 2456 N N . GLY A 1 329 ? 54.281 22.858 -58.392 1.00 37.59 329 GLY A N 1
ATOM 2457 C CA . GLY A 1 329 ? 54.990 23.370 -59.556 1.00 37.59 329 GLY A CA 1
ATOM 2458 C C . GLY A 1 329 ? 55.017 24.883 -59.428 1.00 37.59 329 GLY A C 1
ATOM 2459 O O . GLY A 1 329 ? 54.019 25.419 -58.888 1.00 37.59 329 GLY A O 1
#

Organism: Eutypa lata (strain UCR-EL1) (NCBI:txid1287681)